Protein AF-A0A0W0EVI1-F1 (afdb_monomer)

Sequence (206 aa):
MVSLRHCKVKDGEEPMSARAITLDIIGHMYDFNRKSENFDIKPVIAQKRNKDEKNPDQWGGPRLCRLMQFIYCISFVCLLRIDEALKINFDYIEYVSETDGKLLKLTLPFRKTNQYGDIKPFFIQEFPPELAHLCLVRAYKEWICVSRITSGYICCKVNSGDQPSNNDSDAMTSLFFLEKFRNNLIDISIDPNPYGTHSFHHGGCQ

InterPro domains:
  IPR011010 DNA breaking-rejoining enzyme, catalytic core [SSF56349] (69-204)
  IPR013762 Integrase-like, catalytic domain superfamily [G3DSA:1.10.443.10] (54-206)

Foldseek 3Di:
DDDPPDPDDPPPDDPQAQAADDLVLLVLLLVLCPPCQAAPDDPPDPDPPDPPPPPVLCLAHNLVSLLLLLLLLCCQVVVDQSVQSLQQKPVQWDQDVVQPLQKIWGHRQDDPPDPPRDDDIDIAGADDPVSNSNGNSVSLVVNCVVQVDDTAGSQADADPSRHGDPDSDHTDDLVSSLVSVCSSCVSSPHHSVSHGSCNSHDPDDD

Structure (mmCIF, N/CA/C/O backbone):
data_AF-A0A0W0EVI1-F1
#
_entry.id   AF-A0A0W0EVI1-F1
#
loop_
_atom_site.group_PDB
_atom_site.id
_atom_site.type_symbol
_atom_site.label_atom_id
_atom_site.label_alt_id
_atom_site.label_comp_id
_atom_site.label_asym_id
_atom_site.label_entity_id
_atom_site.label_seq_id
_atom_site.pdbx_PDB_ins_code
_atom_site.Cartn_x
_atom_site.Cartn_y
_atom_site.Cartn_z
_atom_site.occupancy
_atom_site.B_iso_or_equiv
_atom_site.auth_seq_id
_atom_site.auth_comp_id
_atom_site.auth_asym_id
_atom_site.auth_atom_id
_atom_site.pdbx_PDB_model_num
ATOM 1 N N . MET A 1 1 ? -19.007 29.875 -10.533 1.00 33.28 1 MET A N 1
ATOM 2 C CA . MET A 1 1 ? -19.501 28.508 -10.801 1.00 33.28 1 MET A CA 1
ATOM 3 C C . MET A 1 1 ? -18.760 28.000 -12.034 1.00 33.28 1 MET A C 1
ATOM 5 O O . MET A 1 1 ? -19.145 28.316 -13.150 1.00 33.28 1 MET A O 1
ATOM 9 N N . VAL A 1 2 ? -17.592 27.381 -11.844 1.00 31.30 2 VAL A N 1
ATOM 10 C CA . VAL A 1 2 ? -16.720 26.966 -12.956 1.00 31.30 2 VAL A CA 1
ATOM 11 C C . VAL A 1 2 ? -17.164 25.574 -13.388 1.00 31.30 2 VAL A C 1
ATOM 13 O O . VAL A 1 2 ? -17.013 24.612 -12.640 1.00 31.30 2 VAL A O 1
ATOM 16 N N . SER A 1 3 ? -17.791 25.493 -14.559 1.00 32.91 3 SER A N 1
ATOM 17 C CA . SER A 1 3 ? -18.265 24.243 -15.146 1.00 32.91 3 SER A CA 1
ATOM 18 C C . SER A 1 3 ? -17.102 23.278 -15.380 1.00 32.91 3 SER A C 1
ATOM 20 O O . SER A 1 3 ? -16.093 23.665 -15.975 1.00 32.91 3 SER A O 1
ATOM 22 N N . LEU A 1 4 ? -17.282 22.018 -14.983 1.00 37.56 4 LEU A N 1
ATOM 23 C CA . LEU A 1 4 ? -16.442 20.887 -15.372 1.00 37.56 4 LEU A CA 1
ATOM 24 C C . LEU A 1 4 ? -16.402 20.787 -16.906 1.00 37.56 4 LEU A C 1
ATOM 26 O O . LEU A 1 4 ? -17.307 20.237 -17.531 1.00 37.56 4 LEU A O 1
ATOM 30 N N . ARG A 1 5 ? -15.357 21.338 -17.530 1.00 34.12 5 ARG A N 1
ATOM 31 C CA . ARG A 1 5 ? -15.025 21.029 -18.922 1.00 34.12 5 ARG A CA 1
ATOM 32 C C . ARG A 1 5 ? -14.465 19.611 -18.946 1.00 34.12 5 ARG A C 1
ATOM 34 O O . ARG A 1 5 ? -13.307 19.396 -18.606 1.00 34.12 5 ARG A O 1
ATOM 41 N N . HIS A 1 6 ? -15.288 18.651 -19.355 1.00 41.19 6 HIS A N 1
ATOM 42 C CA . HIS A 1 6 ? -14.779 17.391 -19.880 1.00 41.19 6 HIS A CA 1
ATOM 43 C C . HIS A 1 6 ? -13.894 17.716 -21.090 1.00 41.19 6 HIS A C 1
ATOM 45 O O . HIS A 1 6 ? -14.381 18.270 -22.077 1.00 41.19 6 HIS A O 1
ATOM 51 N N . CYS A 1 7 ? -12.599 17.395 -21.021 1.00 43.31 7 CYS A N 1
ATOM 52 C CA . CYS A 1 7 ? -11.777 17.324 -22.223 1.00 43.31 7 CYS A CA 1
ATOM 53 C C . CYS A 1 7 ? -12.350 16.197 -23.084 1.00 43.31 7 CYS A C 1
ATOM 55 O O . CYS A 1 7 ? -12.169 15.021 -22.779 1.00 43.31 7 CYS A O 1
ATOM 57 N N . LYS A 1 8 ? -13.102 16.575 -24.123 1.00 44.34 8 LYS A N 1
ATOM 58 C CA . LYS A 1 8 ? -13.444 15.678 -25.221 1.00 44.34 8 LYS A CA 1
ATOM 59 C C . LYS A 1 8 ? -12.135 15.179 -25.827 1.00 44.34 8 LYS A C 1
ATOM 61 O O . LYS A 1 8 ? -11.260 15.978 -26.159 1.00 44.34 8 LYS A O 1
ATOM 66 N N . VAL A 1 9 ? -12.049 13.861 -25.905 1.00 50.19 9 VAL A N 1
ATOM 67 C CA . VAL A 1 9 ? -11.075 13.082 -26.665 1.00 50.19 9 VAL A CA 1
ATOM 68 C C . VAL A 1 9 ? -10.877 13.733 -28.041 1.00 50.19 9 VAL A C 1
ATOM 70 O O . VAL A 1 9 ? -11.859 14.152 -28.663 1.00 50.19 9 VAL A O 1
ATOM 73 N N . LYS A 1 10 ? -9.623 13.921 -28.468 1.00 46.91 10 LYS A N 1
ATOM 74 C CA . LYS A 1 10 ? -9.323 14.493 -29.792 1.00 46.91 10 LYS A CA 1
ATOM 75 C C . LYS A 1 10 ? -9.676 13.462 -30.869 1.00 46.91 10 LYS A C 1
ATOM 77 O O . LYS A 1 10 ? -9.549 12.265 -30.631 1.00 46.91 10 LYS A O 1
ATOM 82 N N . ASP A 1 11 ? -10.124 13.933 -32.034 1.00 38.78 11 ASP A N 1
ATOM 83 C CA . ASP A 1 11 ? -10.478 13.082 -33.179 1.00 38.78 11 ASP A CA 1
ATOM 84 C C . ASP A 1 11 ? -9.390 12.028 -33.450 1.00 38.78 11 ASP A C 1
ATOM 86 O O . ASP A 1 11 ? -8.238 12.376 -33.714 1.00 38.78 11 ASP A O 1
ATOM 90 N N . GLY A 1 12 ? -9.767 10.747 -33.370 1.00 55.53 12 GLY A N 1
ATOM 91 C CA . GLY A 1 12 ? -8.903 9.591 -33.641 1.00 55.53 12 GLY A CA 1
ATOM 92 C C . GLY A 1 12 ? -8.488 8.763 -32.419 1.00 55.53 12 GLY A C 1
ATOM 93 O O . GLY A 1 12 ? -7.998 7.651 -32.591 1.00 55.53 12 GLY A O 1
ATOM 94 N N . GLU A 1 13 ? -8.704 9.251 -31.197 1.00 43.25 13 GL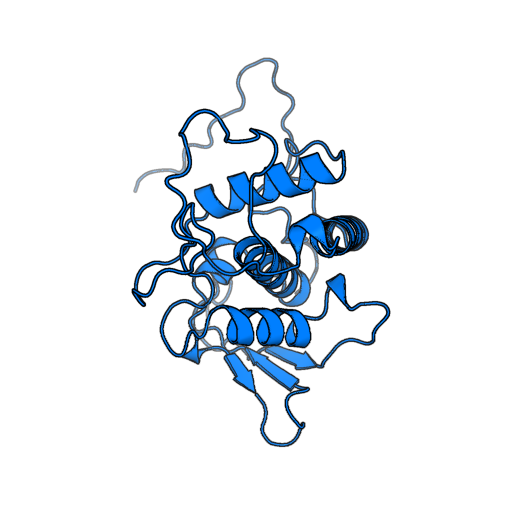U A N 1
ATOM 95 C CA . GLU A 1 13 ? -8.497 8.467 -29.974 1.00 43.25 13 GLU A CA 1
ATOM 96 C C . GLU A 1 13 ? -9.781 7.693 -29.621 1.00 43.25 13 GLU A C 1
ATOM 98 O O . GLU A 1 13 ? -10.864 8.271 -29.494 1.00 43.25 13 GLU A O 1
ATOM 103 N N . GLU A 1 14 ? -9.689 6.371 -29.451 1.00 44.75 14 GLU A N 1
ATOM 104 C CA . GLU A 1 14 ? -10.800 5.603 -28.885 1.00 44.75 14 GLU A CA 1
ATOM 105 C C . GLU A 1 14 ? -10.993 6.006 -27.412 1.00 44.75 14 GLU A C 1
ATOM 107 O O . GLU A 1 14 ? -10.019 6.045 -26.652 1.00 44.75 14 GLU A O 1
ATOM 112 N N . PRO A 1 15 ? -12.227 6.306 -26.961 1.00 42.72 15 PRO A N 1
ATOM 113 C CA . PRO A 1 15 ? -12.493 6.603 -25.561 1.00 42.72 15 PRO A CA 1
ATOM 114 C C . PRO A 1 15 ? -12.246 5.347 -24.718 1.00 42.72 15 PRO A C 1
ATOM 116 O O . PRO A 1 15 ? -13.125 4.506 -24.544 1.00 42.72 15 PRO A O 1
ATOM 119 N N . MET A 1 16 ? -11.039 5.217 -24.173 1.00 48.59 16 MET A N 1
ATOM 120 C CA . MET A 1 16 ? -10.697 4.106 -23.297 1.00 48.59 16 MET A CA 1
ATOM 121 C C . MET A 1 16 ? -11.208 4.415 -21.888 1.00 48.59 16 MET A C 1
ATOM 123 O O . MET A 1 16 ? -10.595 5.159 -21.122 1.00 48.59 16 MET A O 1
ATOM 127 N N . SER A 1 17 ? -12.376 3.872 -21.537 1.00 56.06 17 SER A N 1
ATOM 128 C CA . SER A 1 17 ? -12.812 3.840 -20.140 1.00 56.06 17 SER A CA 1
ATOM 129 C C . SER A 1 17 ? -11.772 3.087 -19.312 1.00 56.06 17 SER A C 1
ATOM 131 O O . SER A 1 17 ? -11.306 2.031 -19.746 1.00 56.06 17 SER A O 1
ATOM 133 N N . ALA A 1 18 ? -11.437 3.592 -18.123 1.00 66.62 18 ALA A N 1
ATOM 134 C CA . ALA A 1 18 ? -10.499 2.909 -17.240 1.00 66.62 18 ALA A CA 1
ATOM 135 C C . ALA A 1 18 ? -10.985 1.473 -16.957 1.00 66.62 18 ALA A C 1
ATOM 137 O O . ALA A 1 18 ? -12.095 1.284 -16.453 1.00 66.62 18 ALA A O 1
ATOM 138 N N . ARG A 1 19 ? -10.172 0.465 -17.292 1.00 83.06 19 ARG A N 1
ATOM 139 C CA . ARG A 1 19 ? -10.440 -0.943 -16.973 1.00 83.06 19 ARG A CA 1
ATOM 140 C C . ARG A 1 19 ? -10.337 -1.155 -15.471 1.00 83.06 19 ARG A C 1
ATOM 142 O O . ARG A 1 19 ? -9.482 -0.561 -14.809 1.00 83.06 19 ARG A O 1
ATOM 149 N N . ALA A 1 20 ? -11.194 -2.026 -14.949 1.00 86.25 20 ALA A N 1
ATOM 150 C CA . ALA A 1 20 ? -11.115 -2.448 -13.562 1.00 86.25 20 ALA A CA 1
ATOM 151 C C . ALA A 1 20 ? -9.931 -3.410 -13.369 1.00 86.25 20 ALA A C 1
ATOM 153 O O . ALA A 1 20 ? -9.650 -4.242 -14.234 1.00 86.25 20 ALA A O 1
ATOM 154 N N . ILE A 1 21 ? -9.221 -3.271 -12.252 1.00 89.44 21 ILE A N 1
ATOM 155 C CA . ILE A 1 21 ? -8.164 -4.203 -11.861 1.00 89.44 21 ILE A CA 1
ATOM 156 C C . ILE A 1 21 ? -8.798 -5.485 -11.326 1.00 89.44 21 ILE A C 1
ATOM 158 O O . ILE A 1 21 ? -9.756 -5.425 -10.562 1.00 89.44 21 ILE A O 1
ATOM 162 N N . THR A 1 22 ? -8.276 -6.644 -11.710 1.00 90.69 22 THR A N 1
ATOM 163 C CA . THR A 1 22 ? -8.792 -7.931 -11.237 1.00 90.69 22 THR A CA 1
ATOM 164 C C . THR A 1 22 ? -7.951 -8.477 -10.090 1.00 90.69 22 THR A C 1
ATOM 166 O O . THR A 1 22 ? -6.812 -8.055 -9.870 1.00 90.69 22 THR A O 1
ATOM 169 N N . LEU A 1 23 ? -8.523 -9.454 -9.382 1.00 91.50 23 LEU A N 1
ATOM 170 C CA . LEU A 1 23 ? -7.831 -10.260 -8.380 1.00 91.50 23 LEU A CA 1
ATOM 171 C C . LEU A 1 23 ? -6.503 -10.815 -8.922 1.00 91.50 23 LEU A C 1
ATOM 173 O O . LEU A 1 23 ? -5.457 -10.625 -8.308 1.00 91.50 23 LEU A O 1
ATOM 177 N N . ASP A 1 24 ? -6.553 -11.426 -10.107 1.00 93.19 24 ASP A N 1
ATOM 178 C CA . ASP A 1 24 ? -5.410 -12.105 -10.725 1.00 93.19 24 ASP A CA 1
ATOM 179 C C . ASP A 1 24 ? -4.267 -11.137 -11.043 1.00 93.19 24 ASP A C 1
ATOM 181 O O . ASP A 1 24 ? -3.102 -11.448 -10.809 1.00 93.19 24 ASP A O 1
ATOM 185 N N . ILE A 1 25 ? -4.588 -9.921 -11.506 1.00 93.62 25 ILE A N 1
ATOM 186 C CA . ILE A 1 25 ? -3.583 -8.883 -11.779 1.00 93.62 25 ILE A CA 1
ATOM 187 C C . ILE A 1 25 ? -2.858 -8.489 -10.487 1.00 93.62 25 ILE A C 1
ATOM 189 O O . ILE A 1 25 ? -1.633 -8.365 -10.482 1.00 93.62 25 ILE A O 1
ATOM 193 N N . ILE A 1 26 ? -3.592 -8.323 -9.381 1.00 94.31 26 ILE A N 1
ATOM 194 C CA . ILE A 1 26 ? -2.985 -8.034 -8.073 1.00 94.31 26 ILE A CA 1
ATOM 195 C C . ILE A 1 26 ? -2.130 -9.215 -7.602 1.00 94.31 26 ILE A C 1
ATOM 197 O O . ILE A 1 26 ? -1.038 -8.990 -7.084 1.00 94.31 26 ILE A O 1
ATOM 201 N N . GLY A 1 27 ? -2.585 -10.452 -7.822 1.00 95.69 27 GLY A N 1
ATOM 202 C CA . GLY A 1 27 ? -1.813 -11.667 -7.553 1.00 95.69 27 GLY A CA 1
ATOM 203 C C . GLY A 1 27 ? -0.483 -11.701 -8.308 1.00 95.69 27 GLY A C 1
ATOM 204 O O . GLY A 1 27 ? 0.570 -11.855 -7.695 1.00 95.69 27 GLY A O 1
ATOM 205 N N . HIS A 1 28 ? -0.499 -11.445 -9.615 1.00 95.62 28 HIS A N 1
ATOM 206 C CA . HIS A 1 28 ? 0.719 -11.414 -10.425 1.00 95.62 28 HIS A CA 1
ATOM 207 C C . HIS A 1 28 ? 1.693 -10.310 -9.995 1.00 95.62 28 HIS A C 1
ATOM 209 O O . HIS A 1 28 ? 2.893 -10.569 -9.883 1.00 95.62 28 HIS A O 1
ATOM 215 N N . MET A 1 29 ? 1.197 -9.100 -9.706 1.00 94.88 29 MET A N 1
ATOM 216 C CA . MET A 1 29 ? 2.036 -8.018 -9.167 1.00 94.88 29 MET A CA 1
ATOM 217 C C . MET A 1 29 ? 2.634 -8.395 -7.805 1.00 94.88 29 MET A C 1
ATOM 219 O O . MET A 1 29 ? 3.796 -8.096 -7.528 1.00 94.88 29 MET A O 1
ATOM 223 N N . TYR A 1 30 ? 1.854 -9.055 -6.947 1.00 95.50 30 TYR A N 1
ATOM 224 C CA . TYR A 1 30 ? 2.308 -9.520 -5.639 1.00 95.50 30 TYR A CA 1
ATOM 225 C C . TYR A 1 30 ? 3.448 -10.534 -5.769 1.00 95.50 30 TYR A C 1
ATOM 227 O O . TYR A 1 30 ? 4.504 -10.344 -5.164 1.00 95.50 30 TYR A O 1
ATOM 235 N N . ASP A 1 31 ? 3.277 -11.561 -6.600 1.00 94.94 31 ASP A N 1
ATOM 236 C CA . ASP A 1 31 ? 4.291 -12.596 -6.809 1.00 94.94 31 ASP A CA 1
ATOM 237 C C . ASP A 1 31 ? 5.574 -12.018 -7.419 1.00 94.94 31 ASP A C 1
ATOM 239 O O . ASP A 1 31 ? 6.682 -12.344 -6.984 1.00 94.94 31 ASP A O 1
ATOM 243 N N . PHE A 1 32 ? 5.440 -11.099 -8.382 1.00 93.31 32 PHE A N 1
ATOM 244 C CA . PHE A 1 32 ? 6.582 -10.410 -8.980 1.00 93.31 32 PHE A CA 1
ATOM 245 C C . PHE A 1 32 ? 7.366 -9.589 -7.945 1.00 93.31 32 PHE A C 1
ATOM 247 O O . PHE A 1 32 ? 8.597 -9.671 -7.873 1.00 93.31 32 PHE A O 1
ATOM 254 N N . ASN A 1 33 ? 6.658 -8.837 -7.101 1.00 92.12 33 ASN A N 1
ATOM 255 C CA . ASN A 1 33 ? 7.257 -7.993 -6.069 1.00 92.12 33 ASN A CA 1
ATOM 256 C C . ASN A 1 33 ? 7.910 -8.789 -4.932 1.00 92.12 33 ASN A C 1
ATOM 258 O O . ASN A 1 33 ? 8.764 -8.252 -4.226 1.00 92.12 33 ASN A O 1
ATOM 262 N N . ARG A 1 34 ? 7.525 -10.056 -4.740 1.00 91.56 34 ARG A N 1
ATOM 263 C CA . ARG A 1 34 ? 8.098 -10.939 -3.711 1.00 91.56 34 ARG A CA 1
ATOM 264 C C . ARG A 1 34 ? 9.324 -11.728 -4.154 1.00 91.56 34 ARG A C 1
ATOM 266 O O . ARG A 1 34 ? 9.900 -12.440 -3.332 1.00 91.56 34 ARG A O 1
ATOM 273 N N . LYS A 1 35 ? 9.769 -11.585 -5.404 1.00 90.25 35 LYS A N 1
ATOM 274 C CA . LYS A 1 35 ? 11.087 -12.086 -5.819 1.00 90.25 35 LYS A CA 1
ATOM 275 C C . LYS A 1 35 ? 12.166 -11.487 -4.909 1.00 90.25 35 LYS A C 1
ATOM 277 O O . LYS A 1 35 ? 12.097 -10.307 -4.569 1.00 90.25 35 LYS A O 1
ATOM 282 N N . SER A 1 36 ? 13.165 -12.281 -4.524 1.00 84.75 36 SER A N 1
ATOM 283 C CA . SER A 1 36 ? 14.233 -11.865 -3.592 1.00 84.75 36 SER A CA 1
ATOM 284 C C . SER A 1 36 ? 14.934 -10.574 -4.031 1.00 84.75 36 SER A C 1
ATOM 286 O O . SER A 1 36 ? 15.230 -9.703 -3.217 1.00 84.75 36 SER A O 1
ATOM 288 N N . GLU A 1 37 ? 15.102 -10.398 -5.340 1.00 84.31 37 GLU A N 1
ATOM 289 C CA . GLU A 1 37 ? 15.665 -9.200 -5.970 1.00 84.31 37 GLU A CA 1
ATOM 290 C C . GLU A 1 37 ? 14.911 -7.907 -5.613 1.00 84.31 37 GLU A C 1
ATOM 292 O O . GLU A 1 37 ? 15.536 -6.857 -5.448 1.00 84.31 37 GLU A O 1
ATOM 297 N N . ASN A 1 38 ? 13.589 -8.003 -5.444 1.00 83.38 38 ASN A N 1
ATOM 298 C CA . ASN A 1 38 ? 12.679 -6.880 -5.224 1.00 83.38 38 ASN A CA 1
ATOM 299 C C . ASN A 1 38 ? 12.220 -6.763 -3.766 1.00 83.38 38 ASN A C 1
ATOM 301 O O . ASN A 1 38 ? 11.841 -5.676 -3.336 1.00 83.38 38 ASN A O 1
ATOM 305 N N . PHE A 1 39 ? 12.248 -7.854 -2.994 1.00 85.81 39 PHE A N 1
ATOM 306 C CA . PHE A 1 39 ? 11.667 -7.902 -1.649 1.00 85.81 39 PHE A CA 1
ATOM 307 C C . PHE A 1 39 ? 12.692 -7.745 -0.520 1.00 85.81 39 PHE A C 1
ATOM 309 O O . PHE A 1 39 ? 12.349 -7.233 0.558 1.00 85.81 39 PHE A O 1
ATOM 316 N N . ASP A 1 40 ? 13.943 -8.144 -0.744 1.00 86.69 40 ASP A N 1
ATOM 317 C CA . ASP A 1 40 ? 14.960 -8.155 0.304 1.00 86.69 40 ASP A CA 1
ATOM 318 C C . ASP A 1 40 ? 15.527 -6.754 0.549 1.00 86.69 40 ASP A C 1
ATOM 320 O O . ASP A 1 40 ? 16.135 -6.120 -0.318 1.00 86.69 40 ASP A O 1
ATOM 324 N N . ILE A 1 41 ? 15.345 -6.254 1.774 1.00 83.25 41 ILE A N 1
ATOM 325 C CA . ILE A 1 41 ? 15.860 -4.945 2.180 1.00 83.25 41 ILE A CA 1
ATOM 326 C C . ILE A 1 41 ? 17.361 -5.073 2.421 1.00 83.25 41 ILE A C 1
ATOM 328 O O . ILE A 1 41 ? 17.807 -5.507 3.484 1.00 83.25 41 ILE A O 1
ATOM 332 N N . LYS A 1 42 ? 18.150 -4.652 1.436 1.00 78.69 42 LYS A N 1
ATOM 333 C CA . LYS A 1 42 ? 19.603 -4.548 1.585 1.00 78.69 42 LYS A CA 1
ATOM 334 C C . LYS A 1 42 ? 19.949 -3.352 2.487 1.00 78.69 42 LYS A C 1
ATOM 336 O O . LYS A 1 42 ? 19.299 -2.304 2.385 1.00 78.69 42 LYS A O 1
ATOM 341 N N . PRO A 1 43 ? 20.952 -3.475 3.377 1.00 67.81 43 PRO A N 1
ATOM 342 C CA . PRO A 1 43 ? 21.407 -2.351 4.184 1.00 67.81 43 PRO A CA 1
ATOM 343 C C . PRO A 1 43 ? 21.871 -1.219 3.265 1.00 67.81 43 PRO A C 1
ATOM 345 O O . PRO A 1 43 ? 22.517 -1.461 2.244 1.00 67.81 43 PRO A O 1
ATOM 348 N N . VAL A 1 44 ? 21.522 0.021 3.619 1.00 60.09 44 VAL A N 1
ATOM 349 C CA . VAL A 1 44 ? 21.946 1.211 2.873 1.00 60.09 44 VAL A CA 1
ATOM 350 C C . VAL A 1 44 ? 23.450 1.365 3.063 1.00 60.09 44 VAL A C 1
ATOM 352 O O . VAL A 1 44 ? 23.910 2.004 4.006 1.00 60.09 44 VAL A O 1
ATOM 355 N N . ILE A 1 45 ? 24.236 0.763 2.178 1.00 51.62 45 ILE A N 1
ATOM 356 C CA . ILE A 1 45 ? 25.635 1.140 2.032 1.00 51.62 45 ILE A CA 1
ATOM 357 C C . ILE A 1 45 ? 25.593 2.507 1.357 1.00 51.62 45 ILE A C 1
ATOM 359 O O . ILE A 1 45 ? 24.977 2.656 0.30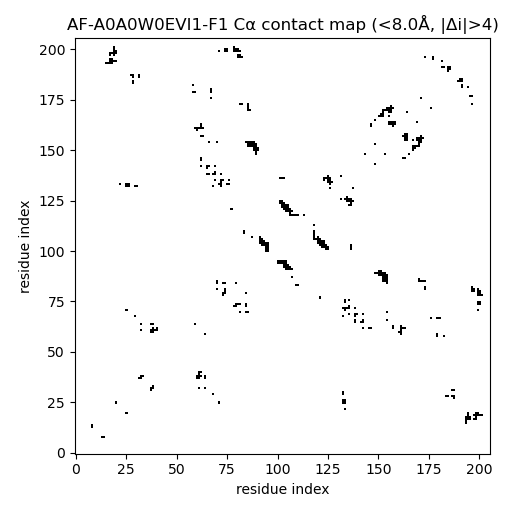0 1.00 51.62 45 ILE A O 1
ATOM 363 N N . ALA A 1 46 ? 26.198 3.514 1.985 1.00 47.97 46 ALA A N 1
ATOM 364 C CA . ALA A 1 46 ? 26.349 4.856 1.433 1.00 47.97 46 ALA A CA 1
ATOM 365 C C . ALA A 1 46 ? 27.307 4.836 0.228 1.00 47.97 46 ALA A C 1
ATOM 367 O O . ALA A 1 46 ? 28.373 5.444 0.238 1.00 47.97 46 ALA A O 1
ATOM 368 N N . GLN A 1 47 ? 26.961 4.097 -0.819 1.00 45.75 47 GLN A N 1
ATOM 369 C CA . GLN A 1 47 ? 27.596 4.229 -2.111 1.00 45.75 47 GLN A CA 1
ATOM 370 C C . GLN A 1 47 ? 26.963 5.440 -2.781 1.00 45.75 47 GLN A C 1
ATOM 372 O O . GLN A 1 47 ? 25.740 5.534 -2.918 1.00 45.75 47 GLN A O 1
ATOM 377 N N . LYS A 1 48 ? 27.808 6.399 -3.171 1.00 43.50 48 LYS A N 1
ATOM 378 C CA . LYS A 1 48 ? 27.445 7.428 -4.144 1.00 43.50 48 LYS A CA 1
ATOM 379 C C . LYS A 1 48 ? 26.901 6.685 -5.362 1.00 43.50 48 LYS A C 1
ATOM 381 O O . LYS A 1 48 ? 27.684 6.151 -6.136 1.00 43.50 48 LYS A O 1
ATOM 386 N N . ARG A 1 49 ? 25.575 6.591 -5.497 1.00 48.19 49 ARG A N 1
ATOM 387 C CA . ARG A 1 49 ? 24.954 6.069 -6.714 1.00 48.19 49 ARG A CA 1
ATOM 388 C C . ARG A 1 49 ? 25.432 6.967 -7.847 1.00 48.19 49 ARG A C 1
ATOM 390 O O . ARG A 1 49 ? 25.018 8.127 -7.915 1.00 48.19 49 ARG A O 1
ATOM 397 N N . ASN A 1 50 ? 26.329 6.455 -8.686 1.00 45.09 50 ASN A N 1
ATOM 398 C CA . ASN A 1 50 ? 26.636 7.100 -9.949 1.00 45.09 50 ASN A CA 1
ATOM 399 C C . ASN A 1 50 ? 25.313 7.227 -10.700 1.00 45.09 50 ASN A C 1
ATOM 401 O O . ASN A 1 50 ? 24.528 6.281 -10.781 1.00 45.09 50 ASN A O 1
ATOM 405 N N . LYS A 1 51 ? 25.025 8.437 -11.177 1.00 47.91 51 LYS A N 1
ATOM 406 C CA . LYS A 1 51 ? 23.762 8.775 -11.845 1.00 47.91 51 LYS A CA 1
ATOM 407 C C . LYS A 1 51 ? 23.515 7.895 -13.085 1.00 47.91 51 LYS A C 1
ATOM 409 O O . LYS A 1 51 ? 22.364 7.760 -13.490 1.00 47.91 51 LYS A O 1
ATOM 414 N N . ASP A 1 52 ? 24.583 7.277 -13.588 1.00 44.00 52 ASP A N 1
ATOM 415 C CA . ASP A 1 52 ? 24.669 6.494 -14.819 1.00 44.00 52 ASP A CA 1
ATOM 416 C C . ASP A 1 52 ? 24.414 4.982 -14.632 1.00 44.00 52 ASP A C 1
ATOM 418 O O . ASP A 1 52 ? 24.204 4.282 -15.613 1.00 44.00 52 ASP A O 1
ATOM 422 N N . GLU A 1 53 ? 24.351 4.470 -13.392 1.00 48.69 53 GLU A N 1
ATOM 423 C CA . GLU A 1 53 ? 24.007 3.062 -13.079 1.00 48.69 53 GLU A CA 1
ATOM 424 C C . GLU A 1 53 ? 22.536 2.888 -12.657 1.00 48.69 53 GLU A C 1
ATOM 426 O O . GLU A 1 53 ? 22.153 1.909 -12.011 1.00 48.69 53 GLU A O 1
ATOM 431 N N . LYS A 1 54 ? 21.668 3.853 -12.976 1.00 51.69 54 LYS A N 1
ATOM 432 C CA . LYS A 1 54 ? 20.229 3.626 -12.838 1.00 51.69 54 LYS A CA 1
ATOM 433 C C . LYS A 1 54 ? 19.810 2.664 -13.933 1.00 51.69 54 LYS A C 1
ATOM 435 O O . LYS A 1 54 ? 19.611 3.096 -15.062 1.00 51.69 54 LYS A O 1
ATOM 440 N N . ASN A 1 55 ? 19.652 1.390 -13.581 1.00 53.88 55 ASN A N 1
ATOM 441 C CA . ASN A 1 55 ? 18.920 0.463 -14.425 1.00 53.88 55 ASN A CA 1
ATOM 442 C C . ASN A 1 55 ? 17.518 1.074 -14.625 1.00 53.88 55 ASN A C 1
ATOM 444 O O . ASN A 1 55 ? 16.799 1.223 -13.629 1.00 53.88 55 ASN A O 1
ATOM 448 N N . PRO A 1 56 ? 17.167 1.549 -15.835 1.00 53.31 56 PRO A N 1
ATOM 449 C CA . PRO A 1 56 ? 15.938 2.313 -16.057 1.00 53.31 56 PRO A CA 1
ATOM 450 C C . PRO A 1 56 ? 14.688 1.498 -15.703 1.00 53.31 56 PRO A C 1
ATOM 452 O O . PRO A 1 56 ? 13.662 2.077 -15.351 1.00 53.31 56 PRO A O 1
ATOM 455 N N . A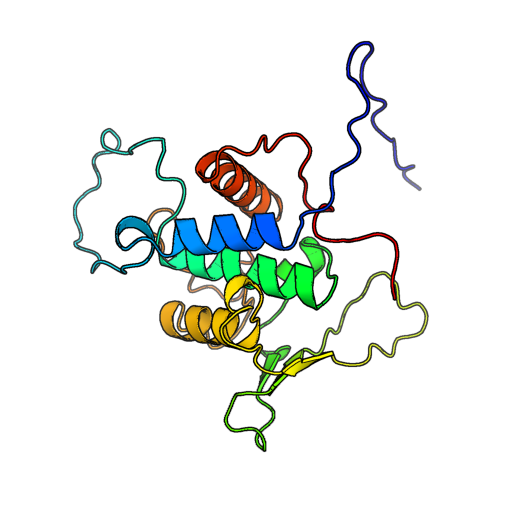SP A 1 57 ? 14.825 0.174 -15.703 1.00 59.75 57 ASP A N 1
ATOM 456 C CA . ASP A 1 57 ? 13.770 -0.792 -15.417 1.00 59.75 57 ASP A CA 1
ATOM 457 C C . ASP A 1 57 ? 13.454 -0.911 -13.912 1.00 59.75 57 ASP A C 1
ATOM 459 O O . ASP A 1 57 ? 12.369 -1.347 -13.534 1.00 59.75 57 ASP A O 1
ATOM 463 N N . GLN A 1 58 ? 14.350 -0.477 -13.013 1.00 72.44 58 GLN A N 1
ATOM 464 C CA . GLN A 1 58 ? 14.123 -0.590 -11.567 1.00 72.44 58 GLN A CA 1
ATOM 465 C C . GLN A 1 58 ? 13.358 0.627 -11.021 1.00 72.44 58 GLN A C 1
ATOM 467 O O . GLN A 1 58 ? 13.935 1.595 -10.514 1.00 72.44 58 GLN A O 1
ATOM 472 N N . TRP A 1 59 ? 12.028 0.579 -11.111 1.00 81.69 59 TRP A N 1
ATOM 473 C CA . TRP A 1 59 ? 11.153 1.696 -10.730 1.00 81.69 59 TRP A CA 1
ATOM 474 C C . TRP A 1 59 ? 10.888 1.831 -9.225 1.00 81.69 59 TRP A C 1
ATOM 476 O O . TRP A 1 59 ? 10.470 2.911 -8.778 1.00 81.69 59 TRP A O 1
ATOM 486 N N . GLY A 1 60 ? 11.095 0.761 -8.454 1.00 81.94 60 GLY A N 1
ATOM 487 C CA . GLY A 1 60 ? 10.767 0.693 -7.035 1.00 81.94 60 GLY A CA 1
ATOM 488 C C . GLY A 1 60 ? 11.719 -0.198 -6.248 1.00 81.94 60 GLY A C 1
ATOM 489 O O . GLY A 1 60 ? 12.301 -1.138 -6.779 1.00 81.94 60 GLY A O 1
ATOM 490 N N . GLY A 1 61 ? 11.908 0.142 -4.972 1.00 89.31 61 GLY A N 1
ATOM 491 C CA . GLY A 1 61 ? 12.647 -0.689 -4.031 1.00 89.31 61 GLY A CA 1
ATOM 492 C C . GLY A 1 61 ? 11.721 -1.524 -3.139 1.00 89.31 61 GLY A C 1
ATOM 493 O O . GLY A 1 61 ? 10.493 -1.388 -3.207 1.00 89.31 61 GLY A O 1
ATOM 494 N N . PRO A 1 62 ? 12.295 -2.377 -2.277 1.00 91.94 62 PRO A N 1
ATOM 495 C CA . PRO A 1 62 ? 11.535 -3.258 -1.398 1.00 91.94 62 PRO A CA 1
ATOM 496 C C . PRO A 1 62 ? 10.531 -2.571 -0.469 1.00 91.94 62 PRO A C 1
ATOM 498 O O . PRO A 1 62 ? 9.486 -3.153 -0.156 1.00 91.94 62 PRO A O 1
ATOM 501 N N . ARG A 1 63 ? 10.822 -1.362 0.025 1.00 93.00 63 ARG A N 1
ATOM 502 C CA . ARG A 1 63 ? 9.880 -0.611 0.869 1.00 93.00 63 ARG A CA 1
ATOM 503 C C . ARG A 1 63 ? 8.728 -0.079 0.031 1.00 93.00 63 ARG A C 1
ATOM 505 O O . ARG A 1 63 ? 7.574 -0.255 0.418 1.00 93.00 63 ARG A O 1
ATOM 512 N N . LEU A 1 64 ? 9.028 0.508 -1.128 1.00 93.06 64 LEU A N 1
ATOM 513 C CA . LEU A 1 64 ? 8.002 0.994 -2.044 1.00 93.06 64 LEU A CA 1
ATOM 514 C C . LEU A 1 64 ? 7.081 -0.137 -2.512 1.00 93.06 64 LEU A C 1
ATOM 516 O O . LEU A 1 64 ? 5.872 0.056 -2.526 1.00 93.06 64 LEU A O 1
ATOM 520 N N . CYS A 1 65 ? 7.610 -1.324 -2.814 1.00 93.50 65 CYS A N 1
ATOM 521 C CA . CYS A 1 65 ? 6.791 -2.474 -3.206 1.00 93.50 65 CYS A CA 1
ATOM 522 C C . CYS A 1 65 ? 5.776 -2.862 -2.116 1.00 93.50 65 CYS A C 1
ATOM 524 O O . CYS A 1 65 ? 4.601 -3.069 -2.417 1.00 93.50 65 CYS A O 1
ATOM 526 N N . ARG A 1 66 ? 6.192 -2.881 -0.839 1.00 94.94 66 ARG A N 1
ATOM 527 C CA . ARG A 1 66 ? 5.293 -3.143 0.304 1.00 94.94 66 ARG A CA 1
ATOM 528 C C . ARG A 1 66 ? 4.231 -2.058 0.466 1.00 94.94 66 ARG A C 1
ATOM 530 O O . ARG A 1 66 ? 3.069 -2.373 0.707 1.00 94.94 66 ARG A O 1
ATOM 537 N N . LEU A 1 67 ? 4.610 -0.792 0.291 1.00 95.50 67 LEU A N 1
ATOM 538 C CA . LEU A 1 67 ? 3.666 0.322 0.343 1.00 95.50 67 LEU A CA 1
ATOM 539 C C . LEU A 1 67 ? 2.635 0.252 -0.788 1.00 95.50 67 LEU A C 1
ATOM 541 O O . LEU A 1 67 ? 1.441 0.408 -0.543 1.00 95.50 67 LEU A O 1
ATOM 545 N N . MET A 1 68 ? 3.076 -0.025 -2.016 1.00 95.50 68 MET A N 1
ATOM 546 C CA . MET A 1 68 ? 2.178 -0.202 -3.158 1.00 95.50 68 MET A CA 1
ATOM 547 C C . MET A 1 68 ? 1.228 -1.379 -2.921 1.00 95.50 68 MET A C 1
ATOM 549 O O . MET A 1 68 ? 0.029 -1.231 -3.140 1.00 95.50 68 MET A O 1
ATOM 553 N N . GLN A 1 69 ? 1.725 -2.498 -2.381 1.00 95.94 69 GLN A N 1
ATOM 554 C CA . GLN A 1 69 ? 0.887 -3.642 -2.027 1.00 95.94 69 GLN A CA 1
ATOM 555 C C . GLN A 1 69 ? -0.181 -3.282 -0.990 1.00 95.94 69 GLN A C 1
ATOM 557 O O . GLN A 1 69 ? -1.342 -3.655 -1.147 1.00 95.94 69 GLN A O 1
ATOM 562 N N . PHE A 1 70 ? 0.185 -2.522 0.045 1.00 96.50 70 PHE A N 1
ATOM 563 C CA . PHE A 1 70 ? -0.776 -2.009 1.018 1.00 96.50 70 PHE A CA 1
ATOM 564 C C . PHE A 1 70 ? -1.862 -1.156 0.345 1.00 96.50 70 PHE A C 1
ATOM 566 O O . PHE A 1 70 ? -3.049 -1.389 0.586 1.00 96.50 70 PHE A O 1
ATOM 573 N N . ILE A 1 71 ? -1.478 -0.229 -0.543 1.00 95.75 71 ILE A N 1
ATOM 574 C CA . ILE A 1 71 ? -2.424 0.630 -1.273 1.00 95.75 71 ILE A CA 1
ATOM 575 C C . ILE A 1 71 ? -3.358 -0.207 -2.157 1.00 95.75 71 ILE A C 1
ATOM 577 O O . ILE A 1 71 ? -4.561 0.060 -2.194 1.00 95.75 71 ILE A O 1
ATOM 581 N N . TYR A 1 72 ? -2.844 -1.233 -2.839 1.00 95.25 72 TYR A N 1
ATOM 582 C CA . TYR A 1 72 ? -3.665 -2.127 -3.657 1.00 95.25 72 TYR A CA 1
ATOM 583 C C . TYR A 1 72 ? -4.678 -2.887 -2.805 1.00 95.25 72 TYR A C 1
ATOM 585 O O . TYR A 1 72 ? -5.870 -2.840 -3.106 1.00 95.25 72 TYR A O 1
ATOM 593 N N . CYS A 1 73 ? -4.232 -3.515 -1.711 1.00 95.25 73 CYS A N 1
ATOM 594 C CA . CYS A 1 73 ? -5.106 -4.264 -0.812 1.00 95.25 73 CYS A CA 1
ATOM 595 C C . CYS A 1 73 ? -6.196 -3.371 -0.215 1.00 95.25 73 CYS A C 1
ATOM 597 O O . CYS A 1 73 ? -7.368 -3.731 -0.264 1.00 95.25 73 CYS A O 1
ATOM 599 N N . ILE A 1 74 ? -5.846 -2.198 0.325 1.00 94.62 74 ILE A N 1
ATOM 600 C CA . ILE A 1 74 ? -6.834 -1.339 0.993 1.00 94.62 74 ILE A CA 1
ATOM 601 C C . ILE A 1 74 ? -7.841 -0.758 -0.000 1.00 94.62 74 ILE A C 1
ATOM 603 O O . ILE A 1 74 ? -9.034 -0.710 0.291 1.00 94.62 74 ILE A O 1
ATOM 607 N N . SER A 1 75 ? -7.384 -0.387 -1.199 1.00 92.81 75 SER A N 1
ATOM 608 C CA . SER A 1 75 ? -8.259 0.158 -2.238 1.00 92.81 75 SER A CA 1
ATOM 609 C C . SER A 1 75 ? -9.183 -0.913 -2.807 1.00 92.81 75 SER A C 1
ATOM 611 O O . SER A 1 75 ? -10.369 -0.656 -2.990 1.00 92.81 75 SER A O 1
ATOM 613 N N . PHE A 1 76 ? -8.668 -2.124 -3.034 1.00 92.25 76 PHE A N 1
ATOM 614 C CA . PHE A 1 76 ? -9.439 -3.234 -3.590 1.00 92.25 76 PHE A CA 1
ATOM 615 C C . PHE A 1 76 ? -10.423 -3.831 -2.574 1.00 92.25 76 PHE A C 1
ATOM 617 O O . PHE A 1 76 ? -11.601 -3.979 -2.880 1.00 92.25 76 PHE A O 1
ATOM 624 N N . VAL A 1 77 ? -9.972 -4.129 -1.350 1.00 92.19 77 VAL A N 1
ATOM 625 C CA . VAL A 1 77 ? -10.796 -4.786 -0.316 1.00 92.19 77 VAL A CA 1
ATOM 626 C C . VAL A 1 77 ? -11.857 -3.841 0.246 1.00 92.19 77 VAL A C 1
ATOM 628 O O . VAL A 1 77 ? -12.990 -4.259 0.469 1.00 92.19 77 VAL A O 1
ATOM 631 N N . CYS A 1 78 ? -11.518 -2.567 0.465 1.00 89.69 78 CYS A N 1
ATOM 632 C CA . CYS A 1 78 ? -12.461 -1.588 1.019 1.00 89.69 78 CYS A CA 1
ATOM 633 C C . CYS A 1 78 ? -13.190 -0.773 -0.068 1.00 89.69 78 CYS A C 1
ATOM 635 O O . CYS A 1 78 ? -13.958 0.132 0.266 1.00 89.69 78 CYS A O 1
ATOM 637 N N . LEU A 1 79 ? -12.961 -1.085 -1.354 1.00 87.88 79 LEU A N 1
ATOM 638 C CA . LEU A 1 79 ? -13.540 -0.396 -2.516 1.00 87.88 79 LEU A CA 1
ATOM 639 C C . LEU A 1 79 ? -13.314 1.126 -2.475 1.00 87.88 79 LEU A C 1
ATOM 641 O O . LEU A 1 79 ? -14.196 1.919 -2.819 1.00 87.88 79 LEU A O 1
ATOM 645 N N . LEU A 1 80 ? -12.135 1.541 -2.010 1.00 87.44 80 LEU A N 1
ATOM 646 C CA . LEU A 1 80 ? -11.786 2.952 -1.872 1.00 87.44 80 LEU A CA 1
ATOM 647 C C . LEU A 1 80 ? -11.265 3.502 -3.188 1.00 87.44 80 LEU A C 1
ATOM 649 O O . LEU A 1 80 ? -10.565 2.824 -3.947 1.00 87.44 80 LEU A O 1
ATOM 653 N N . ARG A 1 81 ? -11.549 4.780 -3.440 1.00 87.50 81 ARG A N 1
ATOM 654 C CA . ARG A 1 81 ? -10.803 5.496 -4.474 1.00 87.50 81 ARG A CA 1
ATOM 655 C C . ARG A 1 81 ? -9.358 5.669 -4.019 1.00 87.50 81 ARG A C 1
ATOM 657 O O . ARG A 1 81 ? -9.089 5.828 -2.830 1.00 87.50 81 ARG A O 1
ATOM 664 N N . ILE A 1 82 ? -8.429 5.727 -4.968 1.00 89.50 82 ILE A N 1
ATOM 665 C CA . ILE A 1 82 ? -7.010 5.928 -4.649 1.00 89.50 82 ILE A CA 1
ATOM 666 C C . ILE A 1 82 ? -6.783 7.226 -3.864 1.00 89.50 82 ILE A C 1
ATOM 668 O O . ILE A 1 82 ? -6.006 7.240 -2.919 1.00 89.50 82 ILE A O 1
ATOM 672 N N . ASP A 1 83 ? -7.484 8.314 -4.186 1.00 88.56 83 ASP A N 1
ATOM 673 C CA . ASP A 1 83 ? -7.359 9.569 -3.437 1.00 88.56 83 ASP A CA 1
ATOM 674 C C . ASP A 1 83 ? -7.877 9.474 -1.994 1.00 88.56 83 ASP A C 1
ATOM 676 O O . ASP A 1 83 ? -7.402 10.216 -1.136 1.00 88.56 83 ASP A O 1
ATOM 680 N N . GLU A 1 84 ? -8.819 8.569 -1.720 1.00 90.00 84 GLU A N 1
ATOM 681 C CA . GLU A 1 84 ? -9.277 8.253 -0.366 1.00 90.00 84 GLU A CA 1
ATOM 682 C C . GLU A 1 84 ? -8.229 7.387 0.353 1.00 90.00 84 GLU A C 1
ATOM 684 O O . GLU A 1 84 ? -7.824 7.721 1.465 1.00 90.00 84 GLU A O 1
ATOM 689 N N . ALA A 1 85 ? -7.715 6.341 -0.305 1.00 92.25 85 ALA A N 1
ATOM 690 C CA . ALA A 1 85 ? -6.693 5.447 0.244 1.00 92.25 85 ALA A CA 1
ATOM 691 C C . ALA A 1 85 ? -5.380 6.170 0.602 1.00 92.25 85 ALA A C 1
ATOM 693 O O . ALA A 1 85 ? -4.783 5.916 1.647 1.00 92.25 85 ALA A O 1
ATOM 694 N N . LEU A 1 86 ? -4.939 7.116 -0.232 1.00 93.19 86 LEU A N 1
ATOM 695 C CA . LEU A 1 86 ? -3.714 7.889 0.004 1.00 93.19 86 LEU A CA 1
ATOM 696 C C . LEU A 1 86 ? -3.832 8.877 1.178 1.00 93.19 86 LEU A C 1
ATOM 698 O O . LEU A 1 86 ? -2.814 9.309 1.711 1.00 93.19 86 LEU A O 1
ATOM 702 N N . LYS A 1 87 ? -5.054 9.223 1.601 1.00 92.25 87 LYS A N 1
ATOM 703 C CA . LYS A 1 87 ? -5.319 10.134 2.730 1.00 92.25 87 LYS A CA 1
ATOM 704 C C . LYS A 1 87 ? -5.479 9.419 4.069 1.00 92.25 87 LYS A C 1
ATOM 706 O O . LYS A 1 87 ? -5.769 10.069 5.071 1.00 92.25 87 LYS A O 1
ATOM 711 N N . ILE A 1 88 ? -5.334 8.097 4.098 1.00 93.12 88 ILE A N 1
ATOM 712 C CA . ILE A 1 88 ? -5.491 7.328 5.328 1.00 93.12 88 ILE A CA 1
ATOM 713 C C . ILE A 1 88 ? -4.350 7.675 6.290 1.00 93.12 88 ILE A C 1
ATOM 715 O O . ILE A 1 88 ? -3.166 7.536 5.966 1.00 93.12 88 ILE A O 1
ATOM 719 N N . ASN A 1 89 ? -4.736 8.144 7.473 1.00 92.56 89 ASN A N 1
ATOM 720 C CA . ASN A 1 89 ? -3.840 8.428 8.580 1.00 92.56 89 ASN A CA 1
ATOM 721 C C . ASN A 1 89 ? -3.660 7.176 9.451 1.00 92.56 89 ASN A C 1
ATOM 723 O O . ASN A 1 89 ? -4.527 6.301 9.474 1.00 92.56 89 ASN A O 1
ATOM 727 N N . PHE A 1 90 ? -2.543 7.105 10.164 1.00 91.62 90 PHE A N 1
ATOM 728 C CA . PHE A 1 90 ? -2.219 6.045 11.107 1.00 91.62 90 PHE A CA 1
ATOM 729 C C . PHE A 1 90 ? -3.337 5.835 12.133 1.00 91.62 90 PHE A C 1
ATOM 731 O O . PHE A 1 90 ? -3.778 4.705 12.321 1.00 91.62 90 PHE A O 1
ATOM 738 N N . ASP A 1 91 ? -3.890 6.925 12.669 1.00 92.44 91 ASP A N 1
ATOM 739 C CA . ASP A 1 91 ? -4.949 6.902 13.690 1.00 92.44 91 ASP A CA 1
ATOM 740 C C . ASP A 1 91 ? -6.284 6.315 13.190 1.00 92.44 91 ASP A C 1
ATOM 742 O O . ASP A 1 91 ? -7.201 6.070 13.969 1.00 92.44 91 ASP A O 1
ATOM 746 N N . TYR A 1 92 ? -6.435 6.110 11.879 1.00 93.31 92 TYR A N 1
ATOM 747 C CA . TYR A 1 92 ? -7.656 5.553 11.293 1.00 93.31 92 TYR A CA 1
ATOM 748 C C . TYR A 1 92 ? -7.656 4.026 11.269 1.00 93.31 92 TYR A C 1
ATOM 750 O O . TYR A 1 92 ? -8.702 3.433 10.994 1.00 93.31 92 TYR A O 1
ATOM 758 N N . ILE A 1 93 ? -6.507 3.392 11.520 1.00 93.75 93 ILE A N 1
ATOM 759 C CA . ILE A 1 93 ? -6.351 1.940 11.520 1.00 93.75 93 ILE A CA 1
ATOM 760 C C . ILE A 1 93 ? -5.985 1.472 12.921 1.00 93.75 93 ILE A C 1
ATOM 762 O O . ILE A 1 93 ? -4.945 1.826 13.463 1.00 93.75 93 ILE A O 1
ATOM 766 N N . GLU A 1 94 ? -6.821 0.604 13.475 1.00 92.75 94 GLU A N 1
ATOM 767 C CA . GLU A 1 94 ? -6.635 0.042 14.808 1.00 92.75 94 GLU A CA 1
ATOM 768 C C . GLU A 1 94 ? -6.694 -1.485 14.735 1.00 92.75 94 GLU A C 1
ATOM 770 O O . GLU A 1 94 ? -7.522 -2.058 14.020 1.00 92.75 94 GLU A O 1
ATOM 775 N N . TYR A 1 95 ? -5.847 -2.166 15.506 1.00 91.62 95 TYR A N 1
ATOM 776 C CA . TYR A 1 95 ? -6.039 -3.591 15.767 1.00 91.62 95 TYR A CA 1
ATOM 777 C C . TYR A 1 95 ? -7.138 -3.774 16.812 1.00 91.62 95 TYR A C 1
ATOM 779 O O . TYR A 1 95 ? -7.136 -3.112 17.849 1.00 91.62 95 TYR A O 1
ATOM 787 N N . VAL A 1 96 ? -8.059 -4.707 16.571 1.00 90.62 96 VAL A N 1
ATOM 788 C CA . VAL A 1 96 ? -9.071 -5.065 17.571 1.00 90.62 96 VAL A CA 1
ATOM 789 C C . VAL A 1 96 ? -8.426 -5.993 18.602 1.00 90.62 96 VAL A C 1
ATOM 791 O O . VAL A 1 96 ? -8.083 -7.135 18.279 1.00 90.62 96 VAL A O 1
ATOM 794 N N . SER A 1 97 ? -8.255 -5.497 19.833 1.00 76.56 97 SER A N 1
ATOM 795 C CA . SER A 1 97 ? -7.461 -6.111 20.915 1.00 76.56 97 SER A CA 1
ATOM 796 C C . SER A 1 97 ? -7.771 -7.585 21.202 1.00 76.56 97 SER A C 1
ATOM 798 O O . SER A 1 97 ? -6.892 -8.326 21.623 1.00 76.56 97 SER A O 1
ATOM 800 N N . GLU A 1 98 ? -8.998 -8.033 20.943 1.00 76.75 98 GLU A N 1
ATOM 801 C CA . GLU A 1 98 ? -9.458 -9.400 21.226 1.00 76.75 98 GLU A CA 1
ATOM 802 C C . GLU A 1 98 ? -8.971 -10.451 20.209 1.00 76.75 98 GLU A C 1
ATOM 804 O O . GLU A 1 98 ? -9.157 -11.646 20.416 1.00 76.75 98 GLU A O 1
ATOM 809 N N . THR A 1 99 ? -8.348 -10.034 19.102 1.00 74.69 99 THR A N 1
ATOM 810 C CA . THR A 1 99 ? -8.112 -10.901 17.929 1.00 74.69 99 THR A CA 1
ATOM 811 C C . THR A 1 99 ? -6.646 -11.219 17.632 1.00 74.69 99 THR A C 1
ATOM 813 O O . THR A 1 99 ? -6.340 -11.692 16.538 1.00 74.69 99 THR A O 1
ATOM 816 N N . ASP A 1 100 ? -5.727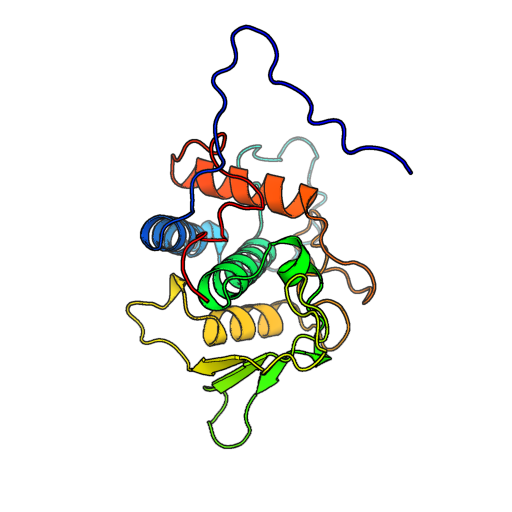 -10.955 18.568 1.00 80.88 100 ASP A N 1
ATOM 817 C CA . ASP A 1 100 ? -4.284 -11.225 18.400 1.00 80.88 100 ASP A CA 1
ATOM 818 C C . ASP A 1 100 ? -3.696 -10.604 17.108 1.00 80.88 100 ASP A C 1
ATOM 820 O O . ASP A 1 100 ? -2.916 -11.204 16.370 1.00 80.88 100 ASP A O 1
ATOM 824 N N . GLY A 1 101 ? -4.149 -9.394 16.764 1.00 80.38 101 GLY A N 1
ATOM 825 C CA . GLY A 1 101 ? -3.696 -8.677 15.569 1.00 80.38 101 GLY A CA 1
ATOM 826 C C . GLY A 1 101 ? -4.222 -9.224 14.234 1.00 80.38 101 GLY A C 1
ATOM 827 O O . GLY A 1 101 ? -3.722 -8.827 13.182 1.00 80.38 101 GLY A O 1
ATOM 828 N N . LYS A 1 102 ? -5.225 -10.112 14.249 1.00 89.06 102 LYS A N 1
ATOM 829 C CA . LYS A 1 102 ? -5.833 -10.692 13.036 1.00 89.06 102 LYS A CA 1
ATOM 830 C C . LYS A 1 102 ? -7.041 -9.922 12.515 1.00 89.06 102 LYS A C 1
ATOM 832 O O . LYS A 1 102 ? -7.529 -10.237 11.434 1.00 89.06 102 LYS A O 1
ATOM 837 N N . LEU A 1 103 ? -7.539 -8.938 13.258 1.00 93.06 103 LEU A N 1
ATOM 838 C CA . LEU A 1 103 ? -8.633 -8.071 12.832 1.00 93.06 103 LEU A CA 1
ATOM 839 C C . LEU A 1 103 ? -8.189 -6.612 12.854 1.00 93.06 103 LEU A C 1
ATOM 841 O O . LEU A 1 103 ? -7.798 -6.082 13.898 1.00 93.06 103 LEU A O 1
ATOM 845 N N . LEU A 1 104 ? -8.296 -5.970 11.694 1.00 93.69 104 LEU A N 1
ATOM 846 C CA . LEU A 1 104 ? -8.122 -4.534 11.535 1.00 93.69 104 LEU A CA 1
ATOM 847 C C . LEU A 1 104 ? -9.475 -3.839 11.490 1.00 93.69 104 LEU A C 1
ATOM 849 O O . LEU A 1 104 ? -10.383 -4.256 10.770 1.00 93.69 104 LEU A O 1
ATOM 853 N N . LYS A 1 105 ? -9.580 -2.739 12.223 1.00 94.31 105 LYS A N 1
ATOM 854 C CA . LYS A 1 105 ? -10.673 -1.782 12.137 1.00 94.31 105 LYS A CA 1
ATOM 855 C C . LYS A 1 105 ? -10.165 -0.546 11.402 1.00 94.31 105 LYS A C 1
ATOM 857 O O . LYS A 1 105 ? -9.238 0.108 11.866 1.00 94.31 105 LYS A O 1
ATOM 862 N N . LEU A 1 106 ? -10.782 -0.228 10.269 1.00 93.69 106 LEU A N 1
ATOM 863 C CA . LEU A 1 106 ? -10.518 0.985 9.498 1.00 93.69 106 LEU A CA 1
ATOM 864 C C . LEU A 1 106 ? -11.694 1.953 9.661 1.00 93.69 106 LEU A C 1
ATOM 866 O O . LEU A 1 106 ? -12.811 1.670 9.220 1.00 93.69 106 LEU A O 1
ATOM 870 N N . THR A 1 107 ? -11.433 3.108 10.265 1.00 91.81 107 THR A N 1
ATOM 871 C CA . THR A 1 107 ? -12.419 4.174 10.478 1.00 91.81 107 THR A CA 1
ATOM 872 C C . THR A 1 107 ? -12.103 5.344 9.557 1.00 91.81 107 THR A C 1
ATOM 874 O O . THR A 1 107 ? -11.115 6.040 9.755 1.00 91.81 107 THR A O 1
ATOM 877 N N . LEU A 1 108 ? -12.933 5.578 8.540 1.00 87.62 108 LEU A N 1
ATOM 878 C CA . LEU A 1 108 ? -12.718 6.675 7.595 1.00 87.62 108 LEU A CA 1
ATOM 879 C C . LEU A 1 108 ? -13.570 7.890 7.983 1.00 87.62 108 LEU A C 1
ATOM 881 O O . LEU A 1 108 ? -14.796 7.788 7.935 1.00 87.62 108 LEU A O 1
ATOM 885 N N . PRO A 1 109 ? -12.965 9.051 8.296 1.00 81.62 109 PRO A N 1
ATOM 886 C CA . PRO A 1 109 ? -13.722 10.270 8.589 1.00 81.62 109 PRO A CA 1
ATOM 887 C C . PRO A 1 109 ? -14.232 10.970 7.320 1.00 81.62 109 PRO A C 1
ATOM 889 O O . PRO A 1 109 ? -14.967 11.951 7.396 1.00 81.62 109 PRO A O 1
ATOM 892 N N . PHE A 1 110 ? -13.837 10.487 6.142 1.00 74.69 110 PHE A N 1
ATOM 893 C CA . PHE A 1 110 ? -14.231 11.030 4.851 1.00 74.69 110 PHE A CA 1
ATOM 894 C C . PHE A 1 110 ? -14.744 9.914 3.941 1.00 74.69 110 PHE A C 1
ATOM 896 O O . PHE A 1 110 ? -14.139 8.851 3.825 1.00 74.69 110 PHE A O 1
ATOM 903 N N . ARG A 1 111 ? -15.856 10.171 3.247 1.00 69.81 111 ARG A N 1
ATOM 904 C CA . ARG A 1 111 ? -16.302 9.364 2.107 1.00 69.81 111 ARG A CA 1
ATOM 905 C C . ARG A 1 111 ? -17.171 10.215 1.201 1.00 69.81 111 ARG A C 1
ATOM 907 O O . ARG A 1 111 ? -18.131 10.830 1.658 1.00 69.81 111 ARG A O 1
ATOM 914 N N . LYS A 1 112 ? -16.866 10.223 -0.098 1.00 61.91 112 LYS A N 1
ATOM 915 C CA . LYS A 1 112 ? -17.568 11.080 -1.072 1.00 61.91 112 LYS A CA 1
ATOM 916 C C . LYS A 1 112 ? -19.066 10.761 -1.221 1.00 61.91 112 LYS A C 1
ATOM 918 O O . LYS A 1 112 ? -19.812 11.589 -1.727 1.00 61.91 112 LYS A O 1
ATOM 923 N N . THR A 1 113 ? -19.506 9.574 -0.805 1.00 55.09 113 THR A N 1
ATOM 924 C CA . THR A 1 113 ? -20.890 9.102 -0.957 1.00 55.09 113 THR A CA 1
ATOM 925 C C . THR A 1 113 ? -21.779 9.330 0.263 1.00 55.09 113 THR A C 1
ATOM 927 O O . THR A 1 113 ? -22.965 9.020 0.184 1.00 55.09 113 THR A O 1
ATOM 930 N N . ASN A 1 114 ? -21.269 9.879 1.373 1.00 57.12 114 ASN A N 1
ATOM 931 C CA . ASN A 1 114 ? -22.081 9.993 2.583 1.00 57.12 114 ASN A CA 1
ATOM 932 C C . ASN A 1 114 ? -22.708 11.387 2.738 1.00 57.12 114 ASN A C 1
ATOM 934 O O . ASN A 1 114 ? -22.058 12.321 3.197 1.00 57.12 114 ASN A O 1
ATOM 938 N N . GLN A 1 115 ? -23.981 11.521 2.357 1.00 56.81 115 GLN A N 1
ATOM 939 C CA . GLN A 1 115 ? -24.764 12.750 2.555 1.00 56.81 115 GLN A CA 1
ATOM 940 C C . GLN A 1 115 ? -25.190 12.963 4.024 1.00 56.81 115 GLN A C 1
ATOM 942 O O . GLN A 1 115 ? -25.585 14.072 4.370 1.00 56.81 115 GLN A O 1
ATOM 947 N N . TYR A 1 116 ? -25.082 11.939 4.887 1.00 58.12 116 TYR A N 1
ATOM 948 C CA . TYR A 1 116 ? -25.666 11.929 6.242 1.00 58.12 116 TYR A CA 1
ATOM 949 C C . TYR A 1 116 ? -24.677 11.596 7.380 1.00 58.12 116 TYR A C 1
ATOM 951 O O . TYR A 1 116 ? -25.093 11.297 8.492 1.00 58.12 116 TYR A O 1
ATOM 959 N N . GLY A 1 117 ? -23.366 11.693 7.138 1.00 56.38 117 GLY A N 1
ATOM 960 C CA . GLY A 1 117 ? -22.353 11.801 8.203 1.00 56.38 117 GLY A CA 1
ATOM 961 C C . GLY A 1 117 ? -21.900 10.511 8.903 1.00 56.38 117 GLY A C 1
ATOM 962 O O . GLY A 1 117 ? -20.739 10.449 9.294 1.00 56.38 117 GLY A O 1
ATOM 963 N N . ASP A 1 118 ? -22.716 9.458 8.993 1.00 67.75 118 ASP A N 1
ATOM 964 C CA . ASP A 1 118 ? -22.317 8.224 9.699 1.00 67.75 118 ASP A CA 1
ATOM 965 C C . ASP A 1 118 ? -21.668 7.196 8.762 1.00 67.75 118 ASP A C 1
ATOM 967 O O . ASP A 1 118 ? -22.340 6.413 8.084 1.00 67.75 118 ASP A O 1
ATOM 971 N N . ILE A 1 119 ? -20.333 7.208 8.677 1.00 77.94 119 ILE A N 1
ATOM 972 C CA . ILE A 1 119 ? -19.562 6.188 7.950 1.00 77.94 119 ILE A CA 1
ATOM 973 C C . ILE A 1 119 ? -19.287 5.030 8.910 1.00 77.94 119 ILE A C 1
ATOM 975 O O . ILE A 1 119 ? -18.529 5.172 9.868 1.00 77.94 119 ILE A O 1
ATOM 979 N N . LYS A 1 120 ? -19.876 3.860 8.643 1.00 85.06 120 LYS A N 1
ATOM 980 C CA . LYS A 1 120 ? -19.563 2.647 9.409 1.00 85.06 120 LYS A CA 1
ATOM 981 C C . LYS A 1 120 ? -18.098 2.236 9.181 1.00 85.06 120 LYS A C 1
ATOM 983 O O . LYS A 1 120 ? -17.653 2.259 8.030 1.00 85.06 120 LYS A O 1
ATOM 988 N N . PRO A 1 121 ? -17.361 1.841 10.236 1.00 90.19 121 PRO A N 1
ATOM 989 C CA . PRO A 1 121 ? -15.996 1.353 10.091 1.00 90.19 121 PRO A CA 1
ATOM 990 C C . PRO A 1 121 ? -15.967 0.011 9.352 1.00 90.19 121 PRO A C 1
ATOM 992 O O . PRO A 1 121 ? -16.914 -0.778 9.421 1.00 90.19 121 PRO A O 1
ATOM 995 N N . PHE A 1 122 ? -14.858 -0.260 8.670 1.00 91.00 122 PHE A N 1
ATOM 996 C CA . PHE A 1 122 ? -14.593 -1.554 8.052 1.00 91.00 122 PHE A CA 1
ATOM 997 C C . PHE A 1 122 ? -13.877 -2.451 9.055 1.00 91.00 122 PHE A C 1
ATOM 999 O O . PHE A 1 122 ? -12.878 -2.046 9.645 1.00 91.00 122 PHE A O 1
ATOM 1006 N N . PHE A 1 123 ? -14.361 -3.678 9.211 1.00 92.38 123 PHE A N 1
ATOM 1007 C CA . PHE A 1 123 ? -13.696 -4.717 9.988 1.00 92.38 123 PHE A CA 1
ATOM 1008 C C . PHE A 1 123 ? -13.121 -5.745 9.015 1.00 92.38 123 PHE A C 1
ATOM 1010 O O . PHE A 1 123 ? -13.874 -6.462 8.358 1.00 92.38 123 PHE A O 1
ATOM 1017 N N . ILE A 1 124 ? -11.796 -5.787 8.886 1.00 94.44 124 ILE A N 1
ATOM 1018 C CA . ILE A 1 124 ? -11.085 -6.663 7.952 1.00 94.44 124 ILE A CA 1
ATOM 1019 C C . ILE A 1 124 ? -10.335 -7.742 8.731 1.00 94.44 124 ILE A C 1
ATOM 1021 O O . ILE A 1 124 ? -9.387 -7.449 9.460 1.00 94.44 124 ILE A O 1
ATOM 1025 N N . GLN A 1 125 ? -10.755 -8.994 8.559 1.00 94.12 125 GLN A N 1
ATOM 1026 C CA . GLN A 1 125 ? -10.051 -10.156 9.097 1.00 94.12 125 GLN A CA 1
ATOM 1027 C C . GLN A 1 125 ? -8.849 -10.528 8.227 1.00 94.12 125 GLN A C 1
ATOM 1029 O O . GLN A 1 125 ? -8.811 -10.249 7.028 1.00 94.12 125 GLN A O 1
ATOM 1034 N N . GLU A 1 126 ? -7.865 -11.183 8.833 1.00 94.69 126 GLU A N 1
ATOM 1035 C CA . GLU A 1 126 ? -6.741 -11.761 8.114 1.00 94.69 126 GLU A CA 1
ATOM 1036 C C . GLU A 1 126 ? -7.241 -12.817 7.120 1.00 94.69 126 GLU A C 1
ATOM 1038 O O . GLU A 1 126 ? -7.917 -13.778 7.485 1.00 94.69 126 GLU A O 1
ATOM 1043 N N . PHE A 1 127 ? -6.900 -12.633 5.846 1.00 94.19 127 PHE A N 1
ATOM 1044 C CA . PHE A 1 127 ? -7.275 -13.564 4.787 1.00 94.19 127 PHE A CA 1
ATOM 1045 C C . PHE A 1 127 ? -6.418 -14.835 4.832 1.00 94.19 127 PHE A C 1
ATOM 1047 O O . PHE A 1 127 ? -5.263 -14.800 5.284 1.00 94.19 127 PHE A O 1
ATOM 1054 N N . PRO A 1 128 ? -6.945 -15.965 4.334 1.00 94.38 128 PRO A N 1
ATOM 1055 C CA . PRO A 1 128 ? -6.205 -17.216 4.324 1.00 94.38 128 PRO A CA 1
ATOM 1056 C C . PRO A 1 128 ? -4.990 -17.137 3.367 1.00 94.38 128 PRO A C 1
ATOM 1058 O O . PRO A 1 128 ? -4.858 -16.175 2.597 1.00 94.38 128 PRO A O 1
ATOM 1061 N N . PRO A 1 129 ? -4.015 -18.059 3.466 1.00 93.19 129 PRO A N 1
ATOM 1062 C CA . PRO A 1 129 ? -2.760 -18.000 2.707 1.00 93.19 129 PRO A CA 1
ATOM 1063 C C . PRO A 1 129 ? -2.935 -17.910 1.186 1.00 93.19 129 PRO A C 1
ATOM 1065 O O . PRO A 1 129 ? -2.154 -17.229 0.526 1.00 93.19 129 PRO A O 1
ATOM 1068 N N . GLU A 1 130 ? -3.982 -18.518 0.637 1.00 93.75 130 GLU A N 1
ATOM 1069 C CA . GLU A 1 130 ? -4.277 -18.544 -0.801 1.00 93.75 130 GLU A CA 1
ATOM 1070 C C . GLU A 1 130 ? -4.622 -17.144 -1.339 1.00 93.75 130 GLU A C 1
ATOM 1072 O O . GLU A 1 130 ? -4.374 -16.831 -2.501 1.00 93.75 130 GLU A O 1
ATOM 1077 N N . LEU A 1 131 ? -5.137 -16.267 -0.471 1.00 94.25 131 LEU A N 1
ATOM 1078 C CA . LEU A 1 131 ? -5.468 -14.872 -0.771 1.00 94.25 131 LEU A CA 1
ATOM 1079 C C . LEU A 1 131 ? -4.470 -13.894 -0.133 1.00 94.25 131 LEU A C 1
ATOM 1081 O O . LEU A 1 131 ? -4.810 -12.745 0.158 1.00 94.25 131 LEU A O 1
ATOM 1085 N N . ALA A 1 132 ? -3.222 -14.322 0.096 1.00 94.31 132 ALA A N 1
ATOM 1086 C CA . ALA A 1 132 ? -2.195 -13.475 0.706 1.00 94.31 132 ALA A CA 1
ATOM 1087 C C . ALA A 1 132 ? -1.962 -12.160 -0.060 1.00 94.31 132 ALA A C 1
ATOM 1089 O O . ALA A 1 132 ? -1.736 -11.130 0.575 1.00 94.31 132 ALA A O 1
ATOM 1090 N N . HIS A 1 133 ? -2.101 -12.177 -1.389 1.00 94.00 133 HIS A N 1
ATOM 1091 C CA . HIS A 1 133 ? -1.997 -11.002 -2.260 1.00 94.00 133 HIS A CA 1
ATOM 1092 C C . HIS A 1 133 ? -3.124 -9.973 -2.058 1.00 94.00 133 HIS A C 1
ATOM 1094 O O . HIS A 1 133 ? -2.985 -8.833 -2.481 1.00 94.00 133 HIS A O 1
ATOM 1100 N N . LEU A 1 134 ? -4.224 -10.331 -1.388 1.00 95.12 134 LEU A N 1
ATOM 1101 C CA . LEU A 1 134 ? -5.281 -9.396 -0.983 1.00 95.12 134 LEU A CA 1
ATOM 1102 C C . LEU A 1 134 ? -5.328 -9.140 0.523 1.00 95.12 134 LEU A C 1
ATOM 1104 O O . LEU A 1 134 ? -6.151 -8.355 0.997 1.00 95.12 134 LEU A O 1
ATOM 1108 N N . CYS A 1 135 ? -4.478 -9.804 1.304 1.00 95.88 135 CYS A N 1
ATOM 1109 C CA . CYS A 1 135 ? -4.570 -9.751 2.751 1.00 95.88 135 CYS A CA 1
ATOM 1110 C C . CYS A 1 135 ? -4.105 -8.386 3.276 1.00 95.88 135 CYS A C 1
ATOM 1112 O O . CYS A 1 135 ? -2.912 -8.156 3.491 1.00 95.88 135 CYS A O 1
ATOM 1114 N N . LEU A 1 136 ? -5.063 -7.487 3.522 1.00 95.25 136 LEU A N 1
ATOM 1115 C CA . LEU A 1 136 ? -4.798 -6.145 4.043 1.00 95.25 136 LEU A CA 1
ATOM 1116 C C . LEU A 1 136 ? -4.079 -6.187 5.396 1.00 95.25 136 LEU A C 1
ATOM 1118 O O . LEU A 1 136 ? -3.162 -5.403 5.613 1.00 95.25 136 LEU A O 1
ATOM 1122 N N . VAL A 1 137 ? -4.441 -7.128 6.275 1.00 95.25 137 VAL A N 1
ATOM 1123 C CA . VAL A 1 137 ? -3.801 -7.291 7.591 1.00 95.25 137 VAL A CA 1
ATOM 1124 C C . VAL A 1 137 ? -2.304 -7.573 7.446 1.00 95.25 137 VAL A C 1
ATOM 1126 O O . VAL A 1 137 ? -1.482 -6.902 8.072 1.00 95.25 137 VAL A O 1
ATOM 1129 N N . ARG A 1 138 ? -1.927 -8.510 6.565 1.00 95.25 138 ARG A N 1
ATOM 1130 C CA . ARG A 1 138 ? -0.516 -8.826 6.289 1.00 95.25 138 ARG A CA 1
ATOM 1131 C C . ARG A 1 138 ? 0.201 -7.663 5.617 1.00 95.25 138 ARG A C 1
ATOM 1133 O O . ARG A 1 138 ? 1.277 -7.290 6.070 1.00 95.25 138 ARG A O 1
ATOM 1140 N N . ALA A 1 139 ? -0.403 -7.069 4.587 1.00 96.00 139 ALA A N 1
ATOM 1141 C CA . ALA A 1 139 ? 0.193 -5.948 3.865 1.00 96.00 139 ALA A CA 1
ATOM 1142 C C . ALA A 1 139 ? 0.445 -4.744 4.790 1.00 96.00 139 ALA A C 1
ATOM 1144 O O . ALA A 1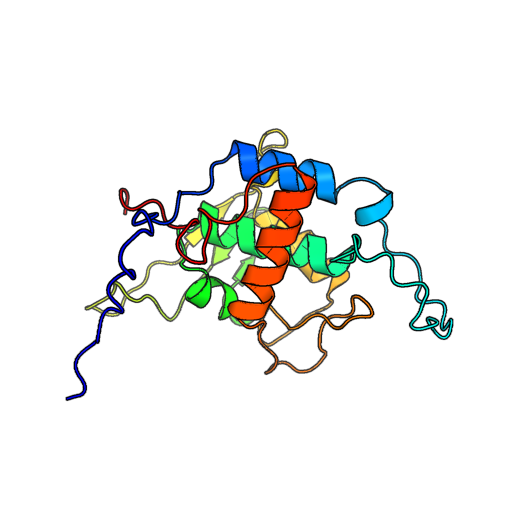 139 ? 1.518 -4.143 4.751 1.00 96.00 139 ALA A O 1
ATOM 1145 N N . TYR A 1 140 ? -0.506 -4.435 5.676 1.00 95.56 140 TYR A N 1
ATOM 1146 C CA . TYR A 1 140 ? -0.361 -3.388 6.683 1.00 95.56 140 TYR A CA 1
ATOM 1147 C C . TYR A 1 140 ? 0.753 -3.716 7.684 1.00 95.56 140 TYR A C 1
ATOM 1149 O O . TYR A 1 140 ? 1.638 -2.891 7.905 1.00 95.56 140 TYR A O 1
ATOM 1157 N N . LYS A 1 141 ? 0.773 -4.934 8.240 1.00 93.88 141 LYS A N 1
ATOM 1158 C CA . LYS A 1 141 ? 1.812 -5.371 9.187 1.00 93.88 141 LYS A CA 1
ATOM 1159 C C . LYS A 1 141 ? 3.216 -5.308 8.580 1.00 93.88 141 LYS A C 1
ATOM 1161 O O . LYS A 1 141 ? 4.136 -4.802 9.222 1.00 93.88 141 LYS A O 1
ATOM 1166 N N . GLU A 1 142 ? 3.382 -5.795 7.351 1.00 94.19 142 GLU A N 1
ATOM 1167 C CA . GLU A 1 142 ? 4.654 -5.732 6.623 1.00 94.19 142 GLU A CA 1
ATOM 1168 C C . GLU A 1 142 ? 5.086 -4.284 6.372 1.00 94.19 142 GLU A C 1
ATOM 1170 O O . GLU A 1 142 ? 6.256 -3.948 6.573 1.00 94.19 142 GLU A O 1
ATOM 1175 N N . TRP A 1 143 ? 4.150 -3.416 5.975 1.00 95.19 143 TRP A N 1
ATOM 1176 C CA . TRP A 1 143 ? 4.447 -2.009 5.740 1.00 95.19 143 TRP A CA 1
ATOM 1177 C C . TRP A 1 143 ? 4.876 -1.293 7.022 1.00 95.19 143 TRP A C 1
ATOM 1179 O O . TRP A 1 143 ? 5.958 -0.715 7.038 1.00 95.19 143 TRP A O 1
ATOM 1189 N N . ILE A 1 144 ? 4.100 -1.384 8.107 1.00 93.75 144 ILE A N 1
ATOM 1190 C CA . ILE A 1 144 ? 4.415 -0.723 9.385 1.00 93.75 144 ILE A CA 1
ATOM 1191 C C . ILE A 1 144 ? 5.740 -1.222 9.973 1.00 93.75 144 ILE A C 1
ATOM 1193 O O . ILE A 1 144 ? 6.537 -0.424 10.467 1.00 93.75 144 ILE A O 1
ATOM 1197 N N . CYS A 1 145 ? 6.030 -2.523 9.866 1.00 92.50 145 CYS A N 1
ATOM 1198 C CA . CYS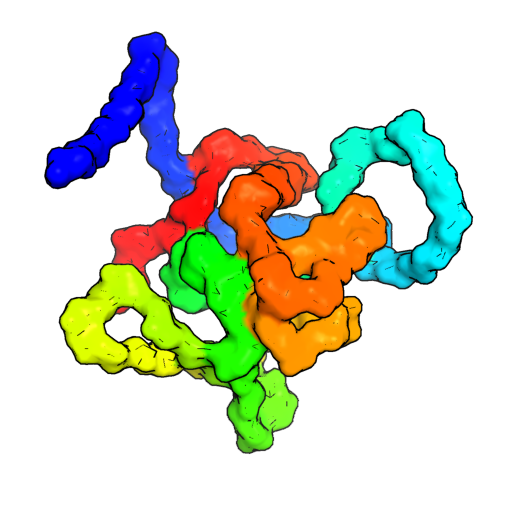 A 1 145 ? 7.296 -3.094 10.332 1.00 92.50 145 CYS A CA 1
ATOM 1199 C C . CYS A 1 145 ? 8.514 -2.450 9.644 1.00 92.50 145 CYS A C 1
ATOM 1201 O O . CYS A 1 145 ? 9.536 -2.174 10.279 1.00 92.50 145 CYS A O 1
ATOM 1203 N N . VAL A 1 146 ? 8.396 -2.192 8.342 1.00 91.75 146 VAL A N 1
ATOM 1204 C CA . VAL A 1 146 ? 9.489 -1.683 7.509 1.00 91.75 146 VAL A CA 1
ATOM 1205 C C . VAL A 1 146 ? 9.560 -0.157 7.503 1.00 91.75 146 VAL A C 1
ATOM 1207 O O . VAL A 1 146 ? 10.661 0.399 7.448 1.00 91.75 146 VAL A O 1
ATOM 1210 N N . SER A 1 147 ? 8.412 0.515 7.547 1.00 90.38 147 SER A N 1
ATOM 1211 C CA . SER A 1 147 ? 8.313 1.972 7.510 1.00 90.38 147 SER A CA 1
ATOM 1212 C C . SER A 1 147 ? 8.566 2.613 8.870 1.00 90.38 147 SER A C 1
ATOM 1214 O O . SER A 1 147 ? 9.053 3.739 8.919 1.00 90.38 147 SER A O 1
ATOM 1216 N N . ARG A 1 148 ? 8.281 1.885 9.963 1.00 89.69 148 ARG A N 1
ATOM 1217 C CA . ARG A 1 148 ? 8.368 2.360 11.355 1.00 89.69 148 ARG A CA 1
ATOM 1218 C C . ARG A 1 148 ? 7.553 3.633 11.614 1.00 89.69 148 ARG A C 1
ATOM 1220 O O . ARG A 1 148 ? 7.881 4.397 12.516 1.00 89.69 148 ARG A O 1
ATOM 1227 N N . ILE A 1 149 ? 6.506 3.851 10.822 1.00 88.50 149 ILE A N 1
ATOM 1228 C CA . ILE A 1 149 ? 5.584 4.973 10.992 1.00 88.50 149 ILE A CA 1
ATOM 1229 C C . ILE A 1 149 ? 4.768 4.745 12.263 1.00 88.50 149 ILE A C 1
ATOM 1231 O O . ILE A 1 149 ? 4.242 3.653 12.481 1.00 88.50 149 ILE A O 1
ATOM 1235 N N . THR A 1 150 ? 4.657 5.790 13.076 1.00 88.62 150 THR A N 1
ATOM 1236 C CA . THR A 1 150 ? 3.873 5.792 14.320 1.00 88.62 150 THR A CA 1
ATOM 1237 C C . THR A 1 150 ? 2.761 6.841 14.327 1.00 88.62 150 THR A C 1
ATOM 1239 O O . THR A 1 150 ? 1.960 6.853 15.253 1.00 88.62 150 THR A O 1
ATOM 1242 N N . SER A 1 151 ? 2.732 7.737 13.338 1.00 90.44 151 SER A N 1
ATOM 1243 C CA . SER A 1 151 ? 1.794 8.858 13.229 1.00 90.44 151 SER A CA 1
ATOM 1244 C C . SER A 1 151 ? 1.728 9.375 11.787 1.00 90.44 151 SER A C 1
ATOM 1246 O O . SER A 1 151 ? 2.592 9.067 10.968 1.00 90.44 151 SER A O 1
ATOM 1248 N N . GLY A 1 152 ? 0.698 10.161 11.458 1.00 91.06 152 GLY A N 1
ATOM 1249 C CA . GLY A 1 152 ? 0.581 10.813 10.148 1.00 91.06 152 GLY A CA 1
ATOM 1250 C C . GLY A 1 152 ? 0.070 9.898 9.033 1.00 91.06 152 GLY A C 1
ATOM 1251 O O . GLY A 1 152 ? -0.593 8.890 9.274 1.00 91.06 152 GLY A O 1
ATOM 1252 N N . TYR A 1 153 ? 0.325 10.264 7.776 1.00 93.19 153 TYR A N 1
ATOM 1253 C CA . TYR A 1 153 ? -0.151 9.481 6.631 1.00 93.19 153 TYR A CA 1
ATOM 1254 C C . TYR A 1 153 ? 0.542 8.116 6.536 1.00 93.19 153 TYR A C 1
ATOM 1256 O O . TYR A 1 153 ? 1.764 8.039 6.419 1.00 93.19 153 TYR A O 1
ATOM 1264 N N . ILE A 1 154 ? -0.242 7.032 6.473 1.00 93.00 154 ILE A N 1
ATOM 1265 C CA . ILE A 1 154 ? 0.305 5.679 6.254 1.00 93.00 154 ILE A CA 1
ATOM 1266 C C . ILE A 1 154 ? 0.913 5.576 4.853 1.00 93.00 154 ILE A C 1
ATOM 1268 O O . ILE A 1 154 ? 1.982 4.992 4.668 1.00 93.00 154 ILE A O 1
ATOM 1272 N N . CYS A 1 155 ? 0.238 6.164 3.865 1.00 92.50 155 CYS A N 1
ATOM 1273 C CA . CYS A 1 155 ? 0.693 6.254 2.483 1.00 92.50 155 CYS A CA 1
ATOM 1274 C C . CYS A 1 155 ? 1.683 7.416 2.324 1.00 92.50 155 CYS A C 1
ATOM 1276 O O . CYS A 1 155 ? 1.400 8.384 1.617 1.00 92.50 155 CYS A O 1
ATOM 1278 N N . CYS A 1 156 ? 2.819 7.361 3.019 1.00 91.06 156 CYS A N 1
ATOM 1279 C CA . CYS A 1 156 ? 3.813 8.429 2.985 1.00 91.06 156 CYS A CA 1
ATOM 1280 C C . CYS A 1 156 ? 4.651 8.409 1.696 1.00 91.06 156 CYS A C 1
ATOM 1282 O O . CYS A 1 156 ? 4.743 7.413 0.969 1.00 91.06 156 CYS A O 1
ATOM 1284 N N . LYS A 1 157 ? 5.287 9.538 1.390 1.00 89.81 157 LYS A N 1
ATOM 1285 C CA . LYS A 1 157 ? 6.209 9.647 0.257 1.00 89.81 157 LYS A CA 1
ATOM 1286 C C . LYS A 1 157 ? 7.445 8.770 0.476 1.00 89.81 157 LYS A C 1
ATOM 1288 O O . LYS A 1 157 ? 8.101 8.878 1.505 1.00 89.81 157 LYS A O 1
ATOM 1293 N N . VAL A 1 158 ? 7.825 7.982 -0.529 1.00 88.69 158 VAL A N 1
ATOM 1294 C CA . VAL A 1 158 ? 9.087 7.223 -0.542 1.00 88.69 158 VAL A CA 1
ATOM 1295 C C . VAL A 1 158 ? 10.077 7.908 -1.480 1.00 88.69 158 VAL A C 1
ATOM 1297 O O . VAL A 1 158 ? 9.742 8.253 -2.615 1.00 88.69 158 VAL A O 1
ATOM 1300 N N . ASN A 1 159 ? 11.295 8.154 -1.003 1.00 85.81 159 ASN A N 1
ATOM 1301 C CA . ASN A 1 159 ? 12.336 8.806 -1.794 1.00 85.81 159 ASN A CA 1
ATOM 1302 C C . ASN A 1 159 ? 13.051 7.824 -2.744 1.00 85.81 159 ASN A C 1
ATOM 1304 O O . ASN A 1 159 ? 12.861 6.611 -2.694 1.00 85.81 159 ASN A O 1
ATOM 1308 N N . SER A 1 160 ? 13.933 8.338 -3.604 1.00 81.19 160 SER A N 1
ATOM 1309 C CA . SER A 1 160 ? 14.690 7.512 -4.559 1.00 81.19 160 SER A CA 1
ATOM 1310 C C . SER A 1 160 ? 15.644 6.499 -3.910 1.00 81.19 160 SER A C 1
ATOM 1312 O O . SER A 1 160 ? 16.147 5.606 -4.589 1.00 81.19 160 SER A O 1
ATOM 1314 N N . GLY A 1 161 ? 15.946 6.662 -2.621 1.00 81.69 161 GLY A N 1
ATOM 1315 C CA . GLY A 1 161 ? 16.725 5.723 -1.814 1.00 81.69 161 GLY A CA 1
ATOM 1316 C C . GLY A 1 161 ? 15.874 4.638 -1.152 1.00 81.69 161 GLY A C 1
ATOM 1317 O O . GLY A 1 161 ? 16.384 3.950 -0.271 1.00 81.69 161 GLY A O 1
ATOM 1318 N N . ASP A 1 162 ? 14.603 4.507 -1.549 1.00 86.94 162 ASP A N 1
ATOM 1319 C CA . ASP A 1 162 ? 13.643 3.565 -0.972 1.00 86.94 162 ASP A CA 1
ATOM 1320 C C . ASP A 1 162 ? 13.471 3.766 0.542 1.00 86.94 162 ASP A C 1
ATOM 1322 O O . ASP A 1 162 ? 13.414 2.810 1.315 1.00 86.94 162 ASP A O 1
ATOM 1326 N N . GLN A 1 163 ? 13.452 5.031 0.980 1.00 87.56 163 GLN A N 1
ATOM 1327 C CA . GLN A 1 163 ? 13.174 5.413 2.365 1.00 87.56 163 GLN A CA 1
ATOM 1328 C C . GLN A 1 163 ? 11.845 6.169 2.455 1.00 87.56 163 GLN A C 1
ATOM 1330 O O . GLN A 1 163 ? 11.642 7.100 1.664 1.00 87.56 163 GLN A O 1
ATOM 1335 N N . PRO A 1 164 ? 10.960 5.801 3.399 1.00 87.56 164 PRO A N 1
ATOM 1336 C CA . PRO A 1 164 ? 9.774 6.592 3.708 1.00 87.56 164 PRO A CA 1
ATOM 1337 C C . PRO A 1 164 ? 10.176 7.980 4.223 1.00 87.56 164 PRO A C 1
ATOM 1339 O O . PRO A 1 164 ? 11.241 8.150 4.820 1.00 87.56 164 PRO A O 1
ATOM 1342 N N . SER A 1 165 ? 9.337 8.981 3.972 1.00 85.31 165 SER A N 1
ATOM 1343 C CA . SER A 1 165 ? 9.506 10.307 4.560 1.00 85.31 165 SER A CA 1
ATOM 1344 C C . SER A 1 165 ? 9.273 10.233 6.067 1.00 85.31 165 SER A C 1
ATOM 1346 O O . SER A 1 165 ? 8.330 9.589 6.515 1.00 85.31 165 SER A O 1
ATOM 1348 N N . ASN A 1 166 ? 10.114 10.931 6.831 1.00 75.88 166 ASN A N 1
ATOM 1349 C CA . ASN A 1 166 ? 9.949 11.103 8.279 1.00 75.88 166 ASN A CA 1
ATOM 1350 C C . ASN A 1 166 ? 9.004 12.268 8.622 1.00 75.88 166 ASN A C 1
ATOM 1352 O O . ASN A 1 166 ? 8.856 12.610 9.789 1.00 75.88 166 ASN A O 1
ATOM 1356 N N . ASN A 1 167 ? 8.451 12.947 7.614 1.00 79.75 167 ASN A N 1
ATOM 1357 C CA . ASN A 1 167 ? 7.523 14.049 7.811 1.00 79.75 167 ASN A CA 1
ATOM 1358 C C . ASN A 1 167 ? 6.081 13.540 7.720 1.00 79.75 167 ASN A C 1
ATOM 1360 O O . ASN A 1 167 ? 5.625 13.153 6.643 1.00 79.75 167 ASN A O 1
ATOM 1364 N N . ASP A 1 168 ? 5.352 13.632 8.828 1.00 76.31 168 ASP A N 1
ATOM 1365 C CA . ASP A 1 168 ? 3.964 13.173 8.975 1.00 76.31 168 ASP A CA 1
ATOM 1366 C C . ASP A 1 168 ? 2.977 13.847 8.005 1.00 76.31 168 ASP A C 1
ATOM 1368 O O . ASP A 1 168 ? 1.881 13.334 7.776 1.00 76.31 168 ASP A O 1
ATOM 1372 N N . SER A 1 169 ? 3.363 14.983 7.409 1.00 77.25 169 SER A N 1
ATOM 1373 C CA . SER A 1 169 ? 2.563 15.715 6.415 1.00 77.25 169 SER A CA 1
ATOM 1374 C C . SER A 1 169 ? 2.822 15.298 4.959 1.00 77.25 169 SER A C 1
ATOM 1376 O O . SER A 1 169 ? 2.066 15.693 4.069 1.00 77.25 169 SER A O 1
ATOM 1378 N N . ASP A 1 170 ? 3.862 14.503 4.687 1.00 83.06 170 ASP A N 1
ATOM 1379 C CA . ASP A 1 170 ? 4.254 14.124 3.325 1.00 83.06 170 ASP A CA 1
ATOM 1380 C C . ASP A 1 170 ? 3.470 12.900 2.829 1.00 83.06 170 ASP A C 1
ATOM 1382 O O . ASP A 1 170 ? 3.994 11.785 2.727 1.00 83.06 170 ASP A O 1
ATOM 1386 N N . ALA A 1 171 ? 2.207 13.117 2.462 1.00 88.38 171 ALA A N 1
ATOM 1387 C CA . ALA A 1 171 ? 1.416 12.111 1.762 1.00 88.38 171 ALA A CA 1
ATOM 1388 C C . ALA A 1 171 ? 1.976 11.820 0.357 1.00 88.38 171 ALA A C 1
ATOM 1390 O O . ALA A 1 171 ? 2.442 12.709 -0.367 1.00 88.38 171 ALA A O 1
ATOM 1391 N N . MET A 1 172 ? 1.875 10.563 -0.069 1.00 92.38 172 MET A N 1
ATOM 1392 C CA . MET A 1 172 ? 2.093 10.170 -1.455 1.00 92.38 172 MET A CA 1
ATOM 1393 C C . MET A 1 172 ? 1.045 10.831 -2.359 1.00 92.38 172 MET A C 1
ATOM 1395 O O . MET A 1 172 ? -0.152 10.827 -2.073 1.00 92.38 172 MET A O 1
ATOM 1399 N N . THR A 1 173 ? 1.489 11.379 -3.490 1.00 91.75 173 THR A N 1
ATOM 1400 C CA . THR A 1 173 ? 0.584 11.981 -4.473 1.00 91.75 173 THR A CA 1
ATOM 1401 C C . THR A 1 173 ? -0.018 10.919 -5.390 1.00 91.75 173 THR A C 1
ATOM 1403 O O . THR A 1 173 ? 0.616 9.912 -5.705 1.00 91.75 173 THR A O 1
ATOM 1406 N N . SER A 1 174 ? -1.229 11.172 -5.890 1.00 90.19 174 SER A N 1
ATOM 1407 C CA . SER A 1 174 ? -1.899 10.282 -6.848 1.00 90.19 174 SER A CA 1
ATOM 1408 C C . SER A 1 174 ? -1.116 10.102 -8.150 1.00 90.19 174 SER A C 1
ATOM 1410 O O . SER A 1 174 ? -1.135 9.018 -8.723 1.00 90.19 174 SER A O 1
ATOM 1412 N N . LEU A 1 175 ? -0.400 11.138 -8.600 1.00 90.00 175 LEU A N 1
ATOM 14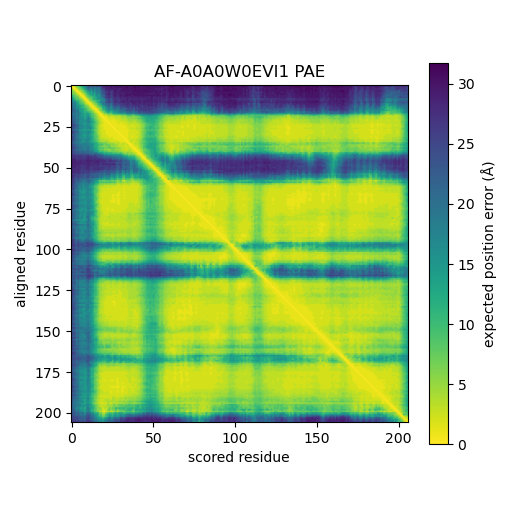13 C CA . LEU A 1 175 ? 0.476 11.070 -9.773 1.00 90.00 175 LEU A CA 1
ATOM 1414 C C . LEU A 1 175 ? 1.660 10.133 -9.541 1.00 90.00 175 LEU A C 1
ATOM 1416 O O . LEU A 1 175 ? 1.942 9.297 -10.395 1.00 90.00 175 LEU A O 1
ATOM 1420 N N . PHE A 1 176 ? 2.316 10.241 -8.380 1.00 91.50 176 PHE A N 1
ATOM 1421 C CA . PHE A 1 176 ? 3.412 9.344 -8.029 1.00 91.50 176 PHE A CA 1
ATOM 1422 C C . PHE A 1 176 ? 2.913 7.904 -7.916 1.00 91.50 176 PHE A C 1
ATOM 1424 O O . PHE A 1 176 ? 3.500 7.012 -8.515 1.00 91.50 176 PHE A O 1
ATOM 1431 N N . PHE A 1 177 ? 1.789 7.681 -7.227 1.00 93.31 177 PHE A N 1
ATOM 1432 C CA . PHE A 1 177 ? 1.152 6.366 -7.180 1.00 93.31 177 PHE A CA 1
ATOM 1433 C C . PHE A 1 177 ? 0.888 5.814 -8.586 1.00 93.31 177 PHE A C 1
ATOM 1435 O O . PHE A 1 177 ? 1.256 4.680 -8.874 1.00 93.31 177 PHE A O 1
ATOM 1442 N N . LEU A 1 178 ? 0.275 6.611 -9.467 1.00 91.81 178 LEU A N 1
ATOM 1443 C CA . LEU A 1 178 ? -0.105 6.165 -10.804 1.00 91.81 178 LEU A CA 1
ATOM 1444 C C . LEU A 1 178 ? 1.118 5.778 -11.640 1.00 91.81 178 LEU A C 1
ATOM 1446 O O . LEU A 1 178 ? 1.086 4.755 -12.313 1.00 91.81 178 LEU A O 1
ATOM 1450 N N . GLU A 1 179 ? 2.199 6.556 -11.576 1.00 92.19 179 GLU A N 1
ATOM 1451 C CA . GLU A 1 179 ? 3.463 6.222 -12.241 1.00 92.19 179 GLU A CA 1
ATOM 1452 C C . GLU A 1 179 ? 3.983 4.851 -11.782 1.00 92.19 179 GLU A C 1
ATOM 1454 O O . GLU A 1 179 ? 4.272 3.980 -12.600 1.00 92.19 179 GLU A O 1
ATOM 1459 N N . LYS A 1 180 ? 4.041 4.631 -10.465 1.00 93.31 180 LYS A N 1
ATOM 1460 C CA . LYS A 1 180 ? 4.551 3.386 -9.874 1.00 93.31 180 LYS A CA 1
ATOM 1461 C C . LYS A 1 180 ? 3.643 2.192 -10.150 1.00 93.31 180 LYS A C 1
ATOM 1463 O O . LYS A 1 180 ? 4.128 1.110 -10.459 1.00 93.31 180 LYS A O 1
ATOM 1468 N N . PHE A 1 181 ? 2.333 2.404 -10.115 1.00 93.38 181 PHE A N 1
ATOM 1469 C CA . PHE A 1 181 ? 1.351 1.389 -10.468 1.00 93.38 181 PHE A CA 1
ATOM 1470 C C . PHE A 1 181 ? 1.502 0.941 -11.925 1.00 93.38 181 PHE A C 1
ATOM 1472 O O . PHE A 1 181 ? 1.529 -0.256 -12.195 1.00 93.38 181 PHE A O 1
ATOM 1479 N N . ARG A 1 182 ? 1.676 1.882 -12.859 1.00 92.56 182 ARG A N 1
ATOM 1480 C CA . ARG A 1 182 ? 1.886 1.559 -14.277 1.00 92.56 182 ARG A CA 1
ATOM 1481 C C . ARG A 1 182 ? 3.174 0.782 -14.514 1.00 92.56 182 ARG A C 1
ATOM 1483 O O . ARG A 1 182 ? 3.155 -0.166 -15.287 1.00 92.56 182 ARG A O 1
ATOM 1490 N N . ASN A 1 183 ? 4.256 1.136 -13.826 1.00 92.56 183 ASN A N 1
ATOM 1491 C CA . ASN A 1 183 ? 5.508 0.388 -13.940 1.00 92.56 183 ASN A CA 1
ATOM 1492 C C . ASN A 1 183 ? 5.366 -1.049 -13.410 1.00 92.56 183 ASN A C 1
ATOM 1494 O O . ASN A 1 183 ? 5.837 -1.979 -14.048 1.00 92.56 183 ASN A O 1
ATOM 1498 N N . ASN A 1 184 ? 4.625 -1.248 -12.316 1.00 93.00 184 ASN A N 1
ATOM 1499 C CA . ASN A 1 184 ? 4.323 -2.588 -11.805 1.00 93.00 184 ASN A CA 1
ATOM 1500 C C . ASN A 1 184 ? 3.481 -3.421 -12.797 1.00 93.00 184 ASN A C 1
ATOM 1502 O O . ASN A 1 184 ? 3.695 -4.617 -12.951 1.00 93.00 184 ASN A O 1
ATOM 1506 N N . LEU A 1 185 ? 2.547 -2.795 -13.524 1.00 93.00 185 LEU A N 1
ATOM 1507 C CA . LEU A 1 185 ? 1.814 -3.478 -14.599 1.00 93.00 185 LEU A CA 1
ATOM 1508 C C . LEU A 1 185 ? 2.740 -3.895 -15.753 1.00 93.00 185 LEU A C 1
ATOM 1510 O O . LEU A 1 185 ? 2.603 -5.001 -16.273 1.00 93.00 185 LEU A O 1
ATOM 1514 N N . ILE A 1 186 ? 3.702 -3.043 -16.121 1.00 93.44 186 ILE A N 1
ATOM 1515 C CA . ILE A 1 186 ? 4.696 -3.349 -17.161 1.00 93.44 186 ILE A CA 1
ATOM 1516 C C . ILE A 1 186 ? 5.563 -4.549 -16.753 1.00 93.44 186 ILE A C 1
ATOM 1518 O O . ILE A 1 186 ? 5.802 -5.425 -17.583 1.00 93.44 186 ILE A O 1
ATOM 1522 N N . ASP A 1 187 ? 5.963 -4.643 -15.482 1.00 91.50 187 ASP A N 1
ATOM 1523 C CA . ASP A 1 187 ? 6.760 -5.763 -14.955 1.00 91.50 187 ASP A CA 1
ATOM 1524 C C . ASP A 1 187 ? 6.085 -7.131 -15.131 1.00 91.50 187 ASP A C 1
ATOM 1526 O O . ASP A 1 187 ? 6.751 -8.150 -15.330 1.00 91.50 187 ASP A O 1
ATOM 1530 N N . ILE A 1 188 ? 4.751 -7.157 -15.095 1.00 93.06 188 ILE A N 1
ATOM 1531 C CA . ILE A 1 188 ? 3.944 -8.357 -15.346 1.00 93.06 188 ILE A CA 1
ATOM 1532 C C . ILE A 1 188 ? 3.417 -8.430 -16.785 1.00 93.06 188 ILE A C 1
ATOM 1534 O O . ILE A 1 188 ? 2.519 -9.215 -17.080 1.00 93.06 188 ILE A O 1
ATOM 1538 N N . SER A 1 189 ? 3.997 -7.640 -17.695 1.00 92.75 189 SER A N 1
ATOM 1539 C CA . SER A 1 189 ? 3.673 -7.606 -19.128 1.00 92.75 189 SER A CA 1
ATOM 1540 C C . SER A 1 189 ? 2.217 -7.229 -19.443 1.00 92.75 189 SER A C 1
ATOM 1542 O O . SER A 1 189 ? 1.649 -7.693 -20.433 1.00 92.75 189 SER A O 1
ATOM 1544 N N . ILE A 1 190 ? 1.606 -6.372 -1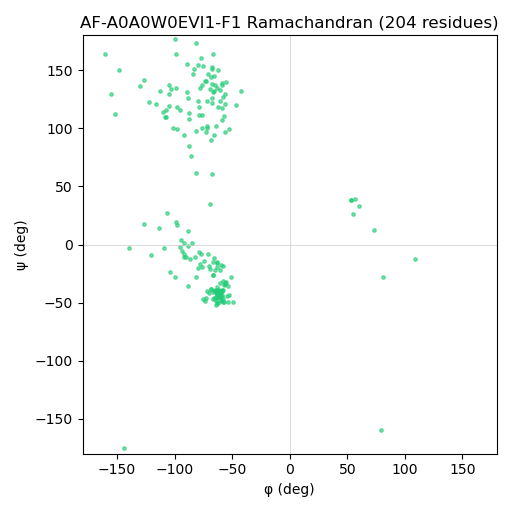8.621 1.00 91.19 190 ILE A N 1
ATOM 1545 C CA . ILE A 1 190 ? 0.261 -5.827 -18.844 1.00 91.19 190 ILE A CA 1
ATOM 1546 C C . ILE A 1 190 ? 0.360 -4.391 -19.361 1.00 91.19 190 ILE A C 1
ATOM 1548 O O . ILE A 1 190 ? 1.073 -3.567 -18.793 1.00 91.19 190 ILE A O 1
ATOM 1552 N N . ASP A 1 191 ? -0.406 -4.0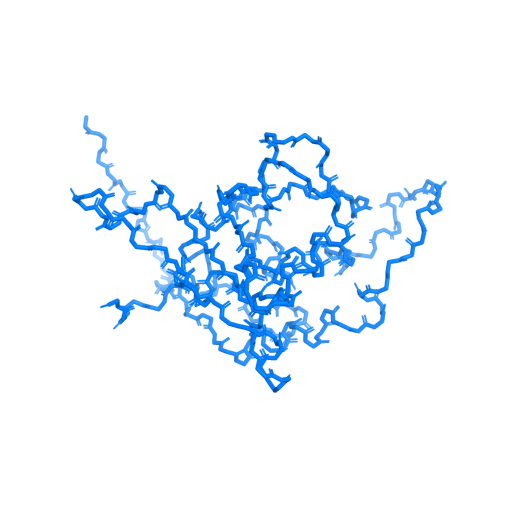72 -20.411 1.00 90.19 191 ASP A N 1
ATOM 1553 C CA . ASP A 1 191 ? -0.526 -2.701 -20.916 1.00 90.19 191 ASP A CA 1
ATOM 1554 C C . ASP A 1 191 ? -1.133 -1.778 -19.836 1.00 90.19 191 ASP A C 1
ATOM 1556 O O . ASP A 1 191 ? -2.278 -1.994 -19.420 1.00 90.19 191 ASP A O 1
ATOM 1560 N N . PRO A 1 192 ? -0.405 -0.743 -19.373 1.00 89.50 192 PRO A N 1
ATOM 1561 C CA . PRO A 1 192 ? -0.876 0.162 -18.332 1.00 89.50 192 PRO A CA 1
ATOM 1562 C C . PRO A 1 192 ? -1.877 1.217 -18.820 1.00 89.50 192 PRO A C 1
ATOM 1564 O O . PRO A 1 192 ? -2.544 1.836 -17.988 1.00 89.50 192 PRO A O 1
ATOM 1567 N N . ASN A 1 193 ? -1.978 1.470 -20.130 1.00 87.06 193 ASN A N 1
ATOM 1568 C CA . ASN A 1 193 ? -2.820 2.531 -20.698 1.00 87.06 193 ASN A CA 1
ATOM 1569 C C . ASN A 1 193 ? -4.299 2.468 -20.278 1.00 87.06 193 ASN A C 1
ATOM 1571 O O . ASN A 1 193 ? -4.839 3.511 -19.896 1.00 87.06 193 ASN A O 1
ATOM 1575 N N . PRO A 1 194 ? -4.957 1.291 -20.266 1.00 86.38 194 PRO A N 1
ATOM 1576 C CA . PRO A 1 194 ? -6.335 1.193 -19.802 1.00 86.38 194 PRO A CA 1
ATOM 1577 C C . PRO A 1 194 ? -6.503 1.378 -18.292 1.00 86.38 194 PRO A C 1
ATOM 1579 O O . PRO A 1 194 ? -7.642 1.447 -17.835 1.00 86.38 194 PRO A O 1
ATOM 1582 N N . TYR A 1 195 ? -5.432 1.438 -17.497 1.00 85.69 195 TYR A N 1
ATOM 1583 C CA . TYR A 1 195 ? -5.524 1.498 -16.042 1.00 85.69 195 TYR A CA 1
ATOM 1584 C C . TYR A 1 195 ? -5.226 2.903 -15.494 1.00 85.69 195 TYR A C 1
ATOM 1586 O O . TYR A 1 195 ? -4.292 3.606 -15.896 1.00 85.69 195 TYR A O 1
ATOM 1594 N N . GLY A 1 196 ? -6.041 3.321 -14.527 1.00 83.50 196 GLY A N 1
ATOM 1595 C CA . GLY A 1 196 ? -5.972 4.628 -13.886 1.00 83.50 196 GLY A CA 1
ATOM 1596 C C . GLY A 1 196 ? -6.310 4.568 -12.400 1.00 83.50 196 GLY A C 1
ATOM 1597 O O . GLY A 1 196 ? -6.564 3.511 -11.829 1.00 83.50 196 GLY A O 1
ATOM 1598 N N . THR A 1 197 ? -6.380 5.729 -11.754 1.00 79.69 197 THR A N 1
ATOM 1599 C CA . THR A 1 197 ? -6.721 5.839 -10.322 1.00 79.69 197 THR A CA 1
ATOM 1600 C C . THR A 1 197 ? -8.137 5.355 -9.984 1.00 79.69 197 THR A C 1
ATOM 1602 O O . THR A 1 197 ? -8.447 5.116 -8.820 1.00 79.69 197 THR A O 1
ATOM 1605 N N . HIS A 1 198 ? -9.002 5.191 -10.987 1.00 79.81 198 HIS A N 1
ATOM 1606 C CA . HIS A 1 198 ? -10.355 4.655 -10.835 1.00 79.81 198 HIS A CA 1
ATOM 1607 C C . HIS A 1 198 ? -10.447 3.140 -11.059 1.00 79.81 198 HIS A C 1
ATOM 1609 O O . HIS A 1 198 ? -11.499 2.565 -10.802 1.00 79.81 198 HIS A O 1
ATOM 1615 N N . SER A 1 199 ? -9.361 2.480 -11.475 1.00 79.31 199 SER A N 1
ATOM 1616 C CA . SER A 1 199 ? -9.350 1.046 -11.797 1.00 79.31 199 SER A CA 1
ATOM 1617 C C . SER A 1 199 ? -9.626 0.133 -10.603 1.00 79.31 199 SER A C 1
ATOM 1619 O O . SER A 1 199 ? -10.059 -0.995 -10.787 1.00 79.31 199 SER A O 1
ATOM 1621 N N . PHE A 1 200 ? -9.415 0.610 -9.377 1.00 79.31 200 PHE A N 1
ATOM 1622 C CA . PHE A 1 200 ? -9.679 -0.155 -8.153 1.00 79.31 200 PHE A CA 1
ATOM 1623 C C . PHE A 1 200 ? -11.157 -0.118 -7.730 1.00 79.31 200 PHE A C 1
ATOM 1625 O O . PHE A 1 200 ? -11.574 -0.880 -6.862 1.00 79.31 200 PHE A O 1
ATOM 1632 N N . HIS A 1 201 ? -11.966 0.740 -8.356 1.00 72.19 201 HIS A N 1
ATOM 1633 C CA . HIS A 1 201 ? -13.368 0.931 -8.014 1.00 72.19 201 HIS A CA 1
ATOM 1634 C C . HIS A 1 201 ? -14.271 0.195 -9.014 1.00 72.19 201 HIS A C 1
ATOM 1636 O O . HIS A 1 201 ? -14.549 0.687 -10.108 1.00 72.19 201 HIS A O 1
ATOM 1642 N N . HIS A 1 202 ? -14.769 -0.980 -8.626 1.00 64.50 202 HIS A N 1
ATOM 1643 C CA . HIS A 1 202 ? -15.764 -1.723 -9.400 1.00 64.50 202 HIS A CA 1
ATOM 1644 C C . HIS A 1 202 ? -17.131 -1.058 -9.201 1.00 64.50 202 HIS A C 1
ATOM 1646 O O . HIS A 1 202 ? -17.672 -1.057 -8.099 1.00 64.50 202 HIS A O 1
ATOM 1652 N N . GLY A 1 203 ? -17.681 -0.438 -10.247 1.00 47.31 203 GLY A N 1
ATOM 1653 C CA . GLY A 1 203 ? -18.885 0.403 -10.184 1.00 47.31 203 GLY A CA 1
ATOM 1654 C C . GLY A 1 203 ? -20.217 -0.314 -9.911 1.00 47.31 203 GLY A C 1
ATOM 1655 O O . GLY A 1 203 ? -21.221 0.108 -10.470 1.00 47.31 203 GLY A O 1
ATOM 1656 N N . GLY A 1 204 ? -20.252 -1.378 -9.102 1.00 41.78 204 GLY A N 1
ATOM 1657 C CA . GLY A 1 204 ? -21.417 -2.268 -9.024 1.00 41.78 204 GLY A CA 1
ATOM 1658 C C . GLY A 1 204 ? -21.849 -2.798 -7.657 1.00 41.78 204 GLY A C 1
ATOM 1659 O O . GLY A 1 204 ? -22.860 -3.484 -7.628 1.00 41.78 204 GLY A O 1
ATOM 1660 N N . CYS A 1 205 ? -21.166 -2.522 -6.540 1.00 32.62 205 CYS A N 1
ATOM 1661 C CA . CYS A 1 205 ? -21.638 -3.027 -5.243 1.00 32.62 205 CYS A CA 1
ATOM 1662 C C . CYS A 1 205 ? -21.219 -2.135 -4.066 1.00 32.62 205 CYS A C 1
ATOM 1664 O O . CYS A 1 205 ? -20.038 -2.047 -3.730 1.00 32.62 205 CYS A O 1
ATOM 1666 N N . GLN A 1 206 ? -22.211 -1.501 -3.441 1.00 35.31 206 GLN A N 1
ATOM 1667 C CA . GLN A 1 206 ? -22.223 -1.067 -2.044 1.00 35.31 206 GLN A CA 1
ATOM 1668 C C . GLN A 1 206 ? -23.549 -1.504 -1.433 1.00 35.31 206 GLN A C 1
ATOM 1670 O O . GLN A 1 206 ? -24.563 -1.416 -2.160 1.00 35.31 206 GLN A O 1
#

Secondary structure (DSSP, 8-state):
----------TT----PPPPPPHHHHHHHHHHHTSHHHH-----------TT---TT----HHHHHHHHHHHHHHHHTT--HHHHTT-BGGGEEE-GGGTT-EEEE--S--TT-SSS--PPEEEEPPPGGGGGG-HHHHHHHHHHHH---SSBSSB-B-TTS-B-S-TT-BPPHHHHHHHHHHHHHHTT--STT--TTTT--TT--

Mean predicted aligned error: 9.38 Å

Solvent-accessible surface area (backbone atoms only — not comparable to full-atom values): 12384 Å² total; per-residue (Å²): 137,86,76,86,75,74,80,72,75,59,95,89,60,78,87,73,66,63,41,66,69,50,73,66,59,44,38,51,45,43,58,60,42,59,37,67,90,38,43,57,80,70,79,88,68,91,64,83,74,59,84,84,72,63,61,85,84,68,83,68,38,34,56,47,48,36,48,52,47,29,51,50,16,49,15,51,75,68,56,28,48,48,76,58,49,33,65,37,39,41,91,31,54,44,66,43,84,93,46,84,70,40,28,38,38,41,50,58,95,70,61,99,84,60,91,78,79,81,66,78,62,47,78,44,63,56,50,57,79,93,44,50,62,54,17,44,49,59,30,45,52,56,30,43,71,74,62,67,67,88,56,37,34,68,37,39,31,63,48,98,83,47,40,65,55,91,50,53,80,42,49,39,49,70,67,60,51,50,56,52,51,35,52,48,31,48,78,69,75,37,83,39,83,46,52,52,71,62,10,45,44,70,96,80,79,131

Radius of gyration: 18.12 Å; Cα contacts (8 Å, |Δi|>4): 273; chains: 1; bounding box: 53×47×55 Å

pLDDT: mean 80.62, std 18.17, range [31.3, 96.5]

Organism: Moniliophthora roreri (NCBI:txid221103)